Protein AF-A0A6G6KAD7-F1 (afdb_monomer)

Nearest PDB structures (foldseek):
  3b2y-assembly2_B  TM=7.842E-01  e=7.121E-13  Shewanella denitrificans OS217
  3ieh-assembly1_A  TM=8.093E-01  e=1.901E-12  Shewanella baltica OS155
  2qvp-assembly1_A  TM=8.387E-01  e=5.394E-12  Shewanella amazonensis SB2B
  3b2y-assembly1_A  TM=7.503E-01  e=7.121E-13  Shewanella denitrificans OS217
  4oko-assembly4_D  TM=8.212E-01  e=1.354E-11  Francisella tularensis subsp. novicida U112

pLDDT: mean 89.07, std 17.01, range [35.94, 98.88]

Foldseek 3Di:
DDDDPPDDDVVVVVVVVVVVVVPPPDDDDFDKQKLAADPDDAAAEEEQEAALFLQFVLSLVLLVVLSVVSNVVDPLCNRYIYMGRSHLQVQNNVVNGRAHPVRDNQQQAAPPPDPDPSNVVVLVVLQVRLGLAYEYEGEDQPAPWKAKEWEWDPCLVVQQVVLQVQLCVLINARPDCADPRAGDDSRYGHDDHHSGDAHDPPRPPIHTYMYIYGYPPDPSVSSSVSSNSSVSSSSNVVVVVCVVPVPD

Sequence (248 aa):
MNSALKLLPEDARLERSSARRRNAPESIFIPKIVCPPREGKATWKFGVFGGMHGDEEAGILASHELADWALTLPEELQDFELHFYPVCNPTGRAVGTRHSMGGYDLNREFWVGSSQPEVAYLEGEIRRESYDGLISLHTDDESAGIYGFASGALLSQQILEPALDAADKIIPRNPSPYIDGFAAERGIITEGYFGVLSAPPEQRPHALEIVFETPDYIRMELQVQATVAAVKTILSEYRRLQAYAPNL

Solvent-accessible surface area (backbone atoms only — not comparable to full-atom values): 13392 Å² total; per-residue (Å²): 140,78,91,81,84,81,76,74,64,68,66,66,57,52,53,54,53,56,55,53,65,74,67,54,78,78,82,87,69,66,58,74,48,77,35,76,48,54,87,95,62,87,55,51,34,35,39,39,39,6,10,50,35,16,52,29,57,45,18,24,53,23,36,48,54,49,50,58,54,49,68,68,61,50,78,93,43,48,55,30,28,40,37,32,26,32,33,53,20,51,58,6,38,77,73,57,29,51,30,34,78,88,69,42,57,56,58,51,36,38,94,72,77,55,86,51,65,57,52,53,49,49,54,51,49,49,59,72,66,61,46,51,27,41,39,40,34,44,56,34,85,82,48,90,20,28,36,33,36,27,39,76,28,85,60,21,56,72,28,47,53,59,9,49,60,53,14,36,79,70,43,52,56,24,82,48,58,59,52,98,92,36,68,23,61,92,23,36,24,69,68,81,76,72,23,38,85,70,74,56,92,84,54,77,78,62,24,33,29,36,36,42,34,32,32,55,90,51,59,59,71,49,44,22,52,21,51,43,40,19,53,56,36,34,56,51,43,49,55,53,49,47,75,76,46,83,82,119

Structure (mmCIF, N/CA/C/O backbone):
data_AF-A0A6G6KAD7-F1
#
_entry.id   AF-A0A6G6KAD7-F1
#
loop_
_atom_site.group_PDB
_atom_site.id
_atom_site.type_symbol
_atom_site.label_atom_id
_atom_site.label_alt_id
_atom_site.label_comp_id
_atom_site.label_asym_id
_atom_site.label_entity_id
_atom_site.label_seq_id
_atom_site.pdbx_PDB_ins_code
_atom_site.Cartn_x
_atom_site.Cartn_y
_atom_site.Cartn_z
_atom_site.occupancy
_atom_site.B_iso_or_equiv
_atom_site.auth_seq_id
_atom_site.auth_comp_id
_atom_site.auth_asym_id
_atom_site.auth_atom_id
_atom_site.pdbx_PDB_model_num
ATOM 1 N N . MET A 1 1 ? 3.617 68.046 -36.198 1.00 36.16 1 MET A N 1
ATOM 2 C CA . MET A 1 1 ? 4.205 67.031 -37.105 1.00 36.16 1 MET A CA 1
ATOM 3 C C . MET A 1 1 ? 5.436 66.485 -36.395 1.00 36.16 1 MET A C 1
ATOM 5 O O . MET A 1 1 ? 6.256 67.309 -36.032 1.00 36.16 1 MET A O 1
ATOM 9 N N . ASN A 1 2 ? 5.659 65.221 -36.043 1.00 35.94 2 ASN A N 1
ATOM 10 C CA . ASN A 1 2 ? 5.017 63.908 -36.192 1.00 35.94 2 ASN A CA 1
ATOM 11 C C . ASN A 1 2 ? 5.404 63.134 -34.908 1.00 35.94 2 ASN A C 1
ATOM 13 O O . ASN A 1 2 ? 6.538 63.254 -34.460 1.00 35.94 2 ASN A O 1
ATOM 17 N N . SER A 1 3 ? 4.479 62.541 -34.151 1.00 47.22 3 SER A N 1
ATOM 18 C CA . SER A 1 3 ? 4.028 61.140 -34.258 1.00 47.22 3 SER A CA 1
ATOM 19 C C . SER A 1 3 ? 5.129 60.124 -34.593 1.00 47.22 3 SER A C 1
ATOM 21 O O . SER A 1 3 ? 5.572 60.063 -35.735 1.00 47.22 3 SER A O 1
ATOM 23 N N . ALA A 1 4 ? 5.494 59.290 -33.612 1.00 38.47 4 ALA A N 1
ATOM 24 C CA . ALA A 1 4 ? 5.930 57.908 -33.834 1.00 38.47 4 ALA A CA 1
ATOM 25 C C . ALA A 1 4 ? 5.881 57.113 -32.513 1.00 38.47 4 ALA A C 1
ATOM 27 O O . ALA A 1 4 ? 6.901 56.828 -31.889 1.00 38.47 4 ALA A O 1
ATOM 28 N N . LEU A 1 5 ? 4.669 56.743 -32.091 1.00 46.00 5 LEU A N 1
ATOM 29 C CA . LEU A 1 5 ? 4.461 55.635 -31.162 1.00 46.00 5 LEU A CA 1
ATOM 30 C C . LEU A 1 5 ? 4.711 54.342 -31.962 1.00 46.00 5 LEU A C 1
ATOM 32 O O . LEU A 1 5 ? 3.859 53.921 -32.743 1.00 46.00 5 LEU A O 1
ATOM 36 N N . LYS A 1 6 ? 5.901 53.740 -31.851 1.00 46.03 6 LYS A N 1
ATOM 37 C CA . LYS A 1 6 ? 6.163 52.415 -32.439 1.00 46.03 6 LYS A CA 1
ATOM 38 C C . LYS A 1 6 ? 5.498 51.360 -31.553 1.00 46.03 6 LYS A C 1
ATOM 40 O O . LYS A 1 6 ? 6.068 50.919 -30.559 1.00 46.03 6 LYS A O 1
ATOM 45 N N . LEU A 1 7 ? 4.265 51.005 -31.907 1.00 45.84 7 LEU A N 1
ATOM 46 C CA . LEU A 1 7 ? 3.576 49.816 -31.416 1.00 45.84 7 LEU A CA 1
ATOM 47 C C . LEU A 1 7 ? 4.416 48.585 -31.783 1.00 45.84 7 LEU A C 1
ATOM 49 O O . LEU A 1 7 ? 4.717 48.356 -32.954 1.00 45.84 7 LEU A O 1
ATOM 53 N N . LEU A 1 8 ? 4.833 47.823 -30.772 1.00 48.28 8 LEU A N 1
ATOM 54 C CA . LEU A 1 8 ? 5.351 46.470 -30.972 1.00 48.28 8 LEU A CA 1
ATOM 55 C C . LEU A 1 8 ? 4.214 45.599 -31.545 1.00 48.28 8 LEU A C 1
ATOM 57 O O . LEU A 1 8 ? 3.080 45.769 -31.093 1.00 48.28 8 LEU A O 1
ATOM 61 N N . PRO A 1 9 ? 4.480 44.680 -32.494 1.00 47.06 9 PRO A N 1
ATOM 62 C CA . PRO A 1 9 ? 3.439 43.827 -33.069 1.00 47.06 9 PRO A CA 1
ATOM 63 C C . PRO A 1 9 ? 2.770 42.986 -31.975 1.00 47.06 9 PRO A C 1
ATOM 65 O O . PRO A 1 9 ? 3.468 42.377 -31.157 1.00 47.06 9 PRO A O 1
ATOM 68 N N . GLU A 1 10 ? 1.434 42.943 -31.951 1.00 49.19 10 GLU A N 1
ATOM 69 C CA . GLU A 1 10 ? 0.661 42.136 -30.990 1.00 49.19 10 GLU A CA 1
ATOM 70 C C . GLU A 1 10 ? 1.025 40.641 -31.047 1.00 49.19 10 GLU A C 1
ATOM 72 O O . GLU A 1 10 ? 0.993 39.953 -30.022 1.00 49.19 10 GLU A O 1
ATOM 77 N N . ASP A 1 11 ? 1.507 40.175 -32.199 1.00 46.75 11 ASP A N 1
ATOM 78 C CA . ASP A 1 11 ? 1.955 38.800 -32.439 1.00 46.75 11 ASP A CA 1
ATOM 79 C C . ASP A 1 11 ? 3.109 38.383 -31.507 1.00 46.75 11 ASP A C 1
ATOM 81 O O . ASP A 1 11 ? 3.139 37.266 -30.989 1.00 46.75 11 ASP A O 1
ATOM 85 N N . ALA A 1 12 ? 4.011 39.313 -31.163 1.00 45.75 12 ALA A N 1
ATOM 86 C CA . ALA A 1 12 ? 5.145 39.034 -30.278 1.00 45.75 12 ALA A CA 1
ATOM 87 C C . ALA A 1 12 ? 4.740 38.875 -28.796 1.00 45.75 12 ALA A C 1
ATOM 89 O O . ALA A 1 12 ? 5.484 38.293 -28.000 1.00 45.75 12 ALA A O 1
ATOM 90 N N . ARG A 1 13 ? 3.568 39.392 -28.395 1.00 45.84 13 ARG A N 1
ATOM 91 C CA . ARG A 1 13 ? 3.001 39.190 -27.047 1.00 45.84 13 ARG A CA 1
ATOM 92 C C . ARG A 1 13 ? 2.191 37.897 -26.956 1.00 45.84 13 ARG A C 1
ATOM 94 O O . ARG A 1 13 ? 2.216 37.263 -25.899 1.00 45.84 13 ARG A O 1
ATOM 101 N N . LEU A 1 14 ? 1.533 37.486 -28.039 1.00 45.97 14 LEU A N 1
ATOM 102 C CA . LEU A 1 14 ? 0.797 36.221 -28.126 1.00 45.97 14 LEU A CA 1
ATOM 103 C C . LEU A 1 14 ? 1.731 35.003 -28.184 1.00 45.97 14 LEU A C 1
ATOM 105 O O . LEU A 1 14 ? 1.492 34.028 -27.474 1.00 45.97 14 LEU A O 1
ATOM 109 N N . GLU A 1 15 ? 2.854 35.070 -28.906 1.00 44.47 15 GLU A N 1
ATOM 110 C CA . GLU A 1 15 ? 3.840 33.975 -28.898 1.00 44.47 15 GLU A CA 1
ATOM 111 C C . GLU A 1 15 ? 4.556 33.818 -27.549 1.00 44.47 15 GLU A C 1
ATOM 113 O O . GLU A 1 15 ? 4.826 32.704 -27.100 1.00 44.47 15 GLU A O 1
ATOM 118 N N . ARG A 1 16 ? 4.823 34.921 -26.838 1.00 44.69 16 ARG A N 1
ATOM 119 C CA . ARG A 1 16 ? 5.431 34.858 -25.497 1.00 44.69 16 ARG A CA 1
ATOM 120 C C . ARG A 1 16 ? 4.464 34.343 -24.430 1.00 44.69 16 ARG A C 1
ATOM 122 O O . ARG A 1 16 ? 4.917 33.730 -23.464 1.00 44.69 16 ARG A O 1
ATOM 129 N N . SER A 1 17 ? 3.158 34.566 -24.585 1.00 45.50 17 SER A N 1
ATOM 130 C CA . SER A 1 17 ? 2.145 34.041 -23.661 1.00 45.50 17 SER A CA 1
ATOM 131 C C . SER A 1 17 ? 1.836 32.561 -23.919 1.00 45.50 17 SER A C 1
ATOM 133 O O . SER A 1 17 ? 1.655 31.811 -22.959 1.00 45.50 17 SER A O 1
ATOM 135 N N . SER A 1 18 ? 1.883 32.105 -25.176 1.00 47.16 18 SER A N 1
ATOM 136 C CA . SER A 1 18 ? 1.750 30.687 -25.540 1.00 47.16 18 SER A CA 1
ATOM 137 C C . SER A 1 18 ? 3.024 29.874 -25.265 1.00 47.16 18 SER A C 1
ATOM 139 O O . SER A 1 18 ? 2.940 28.711 -24.878 1.00 47.16 18 SER A O 1
ATOM 141 N N . ALA A 1 19 ? 4.215 30.476 -25.365 1.00 43.69 19 ALA A N 1
ATOM 142 C CA . ALA A 1 19 ? 5.470 29.853 -24.936 1.00 43.69 19 ALA A CA 1
ATOM 143 C C . ALA A 1 19 ? 5.584 29.748 -23.404 1.00 43.69 19 ALA A C 1
ATOM 145 O O . ALA A 1 19 ? 6.053 28.732 -22.902 1.00 43.69 19 ALA A O 1
ATOM 146 N N . ARG A 1 20 ? 5.090 30.739 -22.640 1.00 44.09 20 ARG A N 1
ATOM 147 C CA . ARG A 1 20 ? 5.032 30.653 -21.166 1.00 44.09 20 ARG A CA 1
ATOM 148 C C . ARG A 1 20 ? 4.049 29.602 -20.649 1.00 44.09 20 ARG A C 1
ATOM 150 O O . ARG A 1 20 ? 4.297 29.048 -19.587 1.00 44.09 20 ARG A O 1
ATOM 157 N N . ARG A 1 21 ? 2.970 29.304 -21.382 1.00 43.84 21 ARG A N 1
ATOM 158 C CA . ARG A 1 21 ? 2.028 28.228 -21.018 1.00 43.84 21 ARG A CA 1
ATOM 159 C C . ARG A 1 21 ? 2.554 26.818 -21.294 1.00 43.84 21 ARG A C 1
ATOM 161 O O . ARG A 1 21 ? 1.996 25.881 -20.748 1.00 43.84 21 ARG A O 1
ATOM 168 N N . ARG A 1 22 ? 3.615 26.664 -22.095 1.00 44.56 22 ARG A N 1
ATOM 169 C CA . ARG A 1 22 ? 4.244 25.359 -22.377 1.00 44.56 22 ARG A CA 1
ATOM 170 C C . ARG A 1 22 ? 5.284 24.924 -21.337 1.00 44.56 22 ARG A C 1
ATOM 172 O O . ARG A 1 22 ? 5.716 23.786 -21.388 1.00 44.56 22 ARG A O 1
ATOM 179 N N . ASN A 1 23 ? 5.648 25.813 -20.408 1.00 42.00 23 ASN A N 1
ATOM 180 C CA . ASN A 1 23 ? 6.623 25.568 -19.336 1.00 42.00 23 ASN A CA 1
ATOM 181 C C . ASN A 1 23 ? 6.062 25.908 -17.943 1.00 42.00 23 ASN A C 1
ATOM 183 O O . ASN A 1 23 ? 6.827 26.174 -17.015 1.00 42.00 23 ASN A O 1
ATOM 187 N N . ALA A 1 24 ? 4.736 25.952 -17.779 1.00 44.69 24 ALA A N 1
ATOM 188 C CA . ALA A 1 24 ? 4.202 25.788 -16.433 1.00 44.69 24 ALA A CA 1
ATOM 189 C C . ALA A 1 24 ? 4.509 24.334 -16.042 1.00 44.69 24 ALA A C 1
ATOM 191 O O . ALA A 1 24 ? 4.187 23.460 -16.849 1.00 44.69 24 ALA A O 1
ATOM 192 N N . PRO A 1 25 ? 5.160 24.057 -14.896 1.00 54.69 25 PRO A N 1
ATOM 193 C CA . PRO A 1 25 ? 5.227 22.685 -14.415 1.00 54.69 25 PRO A CA 1
ATOM 194 C C . PRO A 1 25 ? 3.791 22.165 -14.393 1.00 54.69 25 PRO A C 1
ATOM 196 O O . PRO A 1 25 ? 2.908 22.845 -13.856 1.00 54.69 25 PRO A O 1
ATOM 199 N N . GLU A 1 26 ? 3.538 21.041 -15.066 1.00 63.12 26 GLU A N 1
ATOM 200 C CA . GLU A 1 26 ? 2.235 20.392 -14.972 1.00 63.12 26 GLU A CA 1
ATOM 201 C C . GLU A 1 26 ? 1.916 20.240 -13.487 1.00 63.12 26 GLU A C 1
ATOM 203 O O . GLU A 1 26 ? 2.755 19.802 -12.697 1.00 63.12 26 GLU A O 1
ATOM 208 N N . SER A 1 27 ? 0.743 20.722 -13.078 1.00 76.12 27 SER A N 1
ATOM 209 C CA . SER A 1 27 ? 0.348 20.637 -11.681 1.00 76.12 27 SER A CA 1
ATOM 210 C C . SER A 1 27 ? 0.202 19.164 -11.325 1.00 76.12 27 SER A C 1
ATOM 212 O O . SER A 1 27 ? -0.702 18.497 -11.828 1.00 76.12 27 SER A O 1
ATOM 214 N N . ILE A 1 28 ? 1.088 18.673 -10.465 1.00 86.94 28 ILE A N 1
ATOM 215 C CA . ILE A 1 28 ? 1.021 17.323 -9.920 1.00 86.94 28 ILE A CA 1
ATOM 216 C C . ILE A 1 28 ? -0.195 17.258 -8.997 1.00 86.94 28 ILE A C 1
ATOM 218 O O . ILE A 1 28 ? -0.335 18.068 -8.078 1.00 86.94 28 ILE A O 1
ATOM 222 N N . PHE A 1 29 ? -1.086 16.308 -9.264 1.00 94.12 29 PHE A N 1
ATOM 223 C CA . PHE A 1 29 ? -2.261 16.043 -8.448 1.00 94.12 29 PHE A CA 1
ATOM 224 C C . PHE A 1 29 ? -2.238 14.585 -8.006 1.00 94.12 29 PHE A C 1
ATOM 226 O O . PHE A 1 29 ? -2.290 13.684 -8.842 1.00 94.12 29 PHE A O 1
ATOM 233 N N . ILE A 1 30 ? -2.170 14.372 -6.694 1.00 97.12 30 ILE A N 1
ATOM 234 C CA . ILE A 1 30 ? -2.287 13.052 -6.080 1.00 97.12 30 ILE A CA 1
ATOM 235 C C . ILE A 1 30 ? -3.724 12.930 -5.556 1.00 97.12 30 ILE A C 1
ATOM 237 O O . ILE A 1 30 ? -4.102 13.678 -4.648 1.00 97.12 30 ILE A O 1
ATOM 241 N N . PRO A 1 31 ? -4.558 12.049 -6.138 1.00 96.50 31 PRO A N 1
ATOM 242 C CA . PRO A 1 31 ? -5.926 11.865 -5.683 1.00 96.50 31 PRO A CA 1
ATOM 243 C C . PRO A 1 31 ? -5.951 11.245 -4.284 1.00 96.50 31 PRO A C 1
ATOM 245 O O . PRO A 1 31 ? -5.221 10.299 -3.999 1.00 96.50 31 PRO A O 1
ATOM 248 N N . LYS A 1 32 ? -6.854 11.749 -3.439 1.00 97.44 32 LYS A N 1
ATOM 249 C CA . LYS A 1 32 ? -7.195 11.165 -2.141 1.00 97.44 32 LYS A CA 1
ATOM 250 C C . LYS A 1 32 ? -8.697 10.930 -2.077 1.00 97.44 32 LYS A C 1
ATOM 252 O O . LYS A 1 32 ? -9.475 11.867 -2.264 1.00 97.44 32 LYS A O 1
ATOM 257 N N . ILE A 1 33 ? -9.100 9.701 -1.780 1.00 97.56 33 ILE A N 1
ATOM 258 C CA . ILE A 1 33 ? -10.496 9.327 -1.542 1.00 97.56 33 ILE A CA 1
ATOM 259 C C . ILE A 1 33 ? -10.646 9.035 -0.052 1.00 97.56 33 ILE A C 1
ATOM 261 O O . ILE A 1 33 ? -9.928 8.200 0.492 1.00 97.56 33 ILE A O 1
ATOM 265 N N . VAL A 1 34 ? -11.566 9.735 0.610 1.00 95.56 34 VAL A N 1
ATOM 266 C CA . VAL A 1 34 ? -11.833 9.576 2.044 1.00 95.56 34 VAL A CA 1
ATOM 267 C C . VAL A 1 34 ? -13.142 8.824 2.223 1.00 95.56 34 VAL A C 1
ATOM 269 O O . VAL A 1 34 ? -14.192 9.296 1.789 1.00 95.56 34 VAL A O 1
ATOM 272 N N . CYS A 1 35 ? -13.075 7.672 2.882 1.00 92.12 35 CYS A N 1
ATOM 273 C CA . CYS A 1 35 ? -14.233 6.921 3.345 1.00 92.12 35 CYS A CA 1
ATOM 274 C C . CYS A 1 35 ? -14.381 7.174 4.851 1.00 92.12 35 CYS A C 1
ATOM 276 O O . CYS A 1 35 ? -13.640 6.575 5.639 1.00 92.12 35 CYS A O 1
ATOM 278 N N . PRO A 1 36 ? -15.272 8.098 5.253 1.00 83.81 36 PRO A N 1
ATOM 279 C CA . PRO A 1 36 ? -15.416 8.471 6.649 1.00 83.81 36 PRO A CA 1
ATOM 280 C C . PRO A 1 36 ? -16.048 7.330 7.456 1.00 83.81 36 PRO A C 1
ATOM 282 O O . PRO A 1 36 ? -16.789 6.509 6.900 1.00 83.81 36 PRO A O 1
ATOM 285 N N . PRO A 1 37 ? -15.821 7.303 8.775 1.00 78.69 37 PRO A N 1
ATOM 286 C CA . PRO A 1 37 ? -16.458 6.325 9.635 1.00 78.69 37 PRO A CA 1
ATOM 287 C C . PRO A 1 37 ? -17.968 6.563 9.745 1.00 78.69 37 PRO A C 1
ATOM 289 O O . PRO A 1 37 ? -18.472 7.668 9.521 1.00 78.69 37 PRO A O 1
ATOM 292 N N . ARG A 1 38 ? -18.711 5.527 10.154 1.00 76.31 38 ARG A N 1
ATOM 293 C CA . ARG A 1 38 ? -20.124 5.690 10.531 1.00 76.31 38 ARG A CA 1
ATOM 294 C C . ARG A 1 38 ? -20.205 6.507 11.831 1.00 76.31 38 ARG A C 1
ATOM 296 O O . ARG A 1 38 ? -19.430 6.277 12.753 1.00 76.31 38 ARG A O 1
ATOM 303 N N . GLU A 1 39 ? -21.125 7.473 11.877 1.00 72.75 39 GLU A N 1
ATOM 304 C CA . GLU A 1 39 ? -21.189 8.559 12.872 1.00 72.75 39 GLU A CA 1
ATOM 305 C C . GLU A 1 39 ? -20.880 8.162 14.336 1.00 72.75 39 GLU A C 1
ATOM 307 O O . GLU A 1 39 ? -21.429 7.201 14.877 1.00 72.75 39 GLU A O 1
ATOM 312 N N . GLY A 1 40 ? -20.082 9.000 15.016 1.00 61.78 40 GLY A N 1
ATOM 313 C CA . GLY A 1 40 ? -20.056 9.108 16.482 1.00 61.78 40 GLY A CA 1
ATOM 314 C C . GLY A 1 40 ? -19.093 8.195 17.251 1.00 61.78 40 GLY A C 1
ATOM 315 O O . GLY A 1 40 ? -19.161 8.181 18.481 1.00 61.78 40 GLY A O 1
ATOM 316 N N . LYS A 1 41 ? -18.199 7.455 16.586 1.00 63.44 41 LYS A N 1
ATOM 317 C CA . LYS A 1 41 ? -17.222 6.567 17.245 1.00 63.44 41 LYS A CA 1
ATOM 318 C C . LYS A 1 41 ? -15.776 6.983 16.982 1.00 63.44 41 LYS A C 1
ATOM 320 O O . LYS A 1 41 ? -15.467 7.523 15.927 1.00 63.44 41 LYS A O 1
ATOM 325 N N . ALA A 1 42 ? -14.903 6.713 17.955 1.00 65.69 42 ALA A N 1
ATOM 326 C CA . ALA A 1 42 ? -13.461 6.718 17.727 1.00 65.69 42 ALA A CA 1
ATOM 327 C C . ALA A 1 42 ? -13.121 5.603 16.735 1.00 65.69 42 ALA A C 1
ATOM 329 O O . ALA A 1 42 ? -13.633 4.491 16.873 1.00 65.69 42 ALA A O 1
ATOM 330 N N . THR A 1 43 ? -12.295 5.913 15.743 1.00 85.50 43 THR A N 1
ATOM 331 C CA . THR A 1 43 ? -12.035 5.027 14.608 1.00 85.50 43 THR A CA 1
ATOM 332 C C . THR A 1 43 ? -10.555 4.890 14.352 1.00 85.50 43 THR A C 1
ATOM 334 O O . THR A 1 43 ? -9.801 5.842 14.550 1.00 85.50 43 THR A O 1
ATOM 337 N N . TRP A 1 44 ? -10.157 3.714 13.880 1.00 93.62 44 TRP A N 1
ATOM 338 C CA . TRP A 1 44 ? -8.799 3.490 13.413 1.00 93.62 44 TRP A CA 1
ATOM 339 C C . TRP A 1 44 ? -8.645 4.056 12.010 1.00 93.62 44 TRP A C 1
ATOM 341 O O . TRP A 1 44 ? -9.446 3.750 11.120 1.00 93.62 44 TRP A O 1
ATOM 351 N N . LYS A 1 45 ? -7.627 4.884 11.808 1.00 95.94 45 LYS A N 1
ATOM 352 C CA . LYS A 1 45 ? -7.371 5.542 10.534 1.00 95.94 45 LYS A CA 1
ATOM 353 C C . LYS A 1 45 ? -6.334 4.769 9.736 1.00 95.94 45 LYS A C 1
ATOM 355 O O . LYS A 1 45 ? -5.196 4.620 10.176 1.00 95.94 45 LYS A O 1
ATOM 360 N N . PHE A 1 46 ? -6.707 4.321 8.543 1.00 98.06 46 PHE A N 1
ATOM 361 C CA . PHE A 1 46 ? -5.826 3.569 7.654 1.00 98.06 46 PHE A CA 1
ATOM 362 C C . PHE A 1 46 ? -5.607 4.301 6.332 1.00 98.06 46 PHE A C 1
ATOM 364 O O . PHE A 1 46 ? -6.553 4.800 5.722 1.00 98.06 46 PHE A O 1
ATOM 371 N N . GLY A 1 47 ? -4.354 4.337 5.887 1.00 98.50 47 GLY A N 1
ATOM 372 C CA . GLY A 1 47 ? -3.966 4.791 4.557 1.00 98.50 47 GLY A CA 1
ATOM 373 C C . GLY A 1 47 ? -3.673 3.598 3.651 1.00 98.50 47 GLY A C 1
ATOM 374 O O . GLY A 1 47 ? -2.878 2.736 4.017 1.00 98.50 47 GLY A O 1
ATOM 375 N N . VAL A 1 48 ? -4.292 3.551 2.473 1.00 98.81 48 VAL A N 1
ATOM 376 C CA . VAL A 1 48 ? -4.008 2.566 1.420 1.00 98.81 48 VAL A CA 1
ATOM 377 C C . VAL A 1 48 ? -3.400 3.301 0.232 1.00 98.81 48 VAL A C 1
ATOM 379 O O . VAL A 1 48 ? -4.024 4.208 -0.324 1.00 98.81 48 VAL A O 1
ATOM 382 N N . PHE A 1 49 ? -2.178 2.931 -0.135 1.00 98.88 49 PHE A N 1
ATOM 383 C CA . PHE A 1 49 ? -1.353 3.639 -1.108 1.00 98.88 49 PHE A CA 1
ATOM 384 C C . PHE A 1 49 ? -1.078 2.730 -2.304 1.00 98.88 49 PHE A C 1
ATOM 386 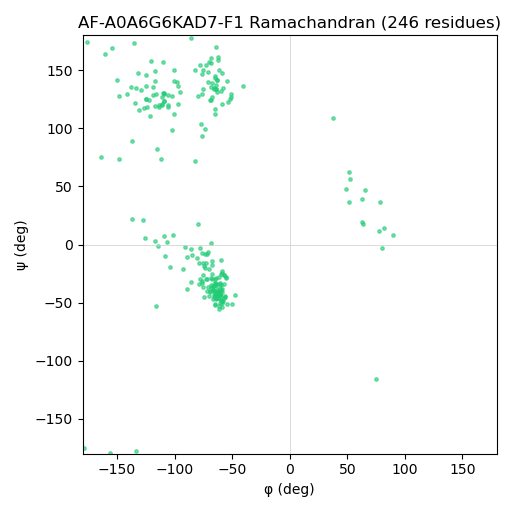O O . PHE A 1 49 ? -0.489 1.666 -2.149 1.00 98.88 49 PHE A O 1
ATOM 393 N N . GLY A 1 50 ? -1.507 3.151 -3.491 1.00 98.56 50 GLY A N 1
ATOM 394 C CA . GLY A 1 50 ? -1.262 2.467 -4.758 1.00 98.56 50 GLY A CA 1
ATOM 395 C C . GLY A 1 50 ? -0.495 3.351 -5.738 1.00 98.56 50 GLY A C 1
ATOM 396 O O . GLY A 1 50 ? -0.481 4.583 -5.627 1.00 98.56 50 GLY A O 1
ATOM 397 N N . GLY A 1 51 ? 0.161 2.717 -6.711 1.00 98.06 51 GLY A N 1
ATOM 398 C CA . GLY A 1 51 ? 0.872 3.421 -7.777 1.00 98.06 51 GLY A CA 1
ATOM 399 C C . GLY A 1 51 ? 2.018 4.286 -7.261 1.00 98.06 51 GLY A C 1
ATOM 400 O O . GLY A 1 51 ? 2.183 5.416 -7.721 1.00 98.06 51 GLY A O 1
ATOM 401 N N . MET A 1 52 ? 2.760 3.807 -6.258 1.00 98.06 52 MET A N 1
ATOM 402 C CA . MET A 1 52 ? 4.008 4.446 -5.825 1.00 98.06 52 MET A CA 1
ATOM 403 C C . MET A 1 52 ? 5.079 4.336 -6.914 1.00 98.06 52 MET A C 1
ATOM 405 O O . MET A 1 52 ? 5.818 5.289 -7.162 1.00 98.06 52 MET A O 1
ATOM 409 N N . HIS A 1 53 ? 5.099 3.210 -7.622 1.00 98.44 53 HIS A N 1
ATOM 410 C CA . HIS A 1 53 ? 5.713 3.101 -8.935 1.00 98.44 53 HIS A CA 1
ATOM 411 C C . HIS A 1 53 ? 4.623 3.261 -10.003 1.00 98.44 53 HIS A C 1
ATOM 413 O O . HIS A 1 53 ? 3.506 2.762 -9.861 1.00 98.44 53 HIS A O 1
ATOM 419 N N . GLY A 1 54 ? 4.905 4.034 -11.052 1.00 96.69 54 GLY A N 1
ATOM 420 C CA . GLY A 1 54 ? 3.886 4.426 -12.030 1.00 96.69 54 GLY A CA 1
ATOM 421 C C . GLY A 1 54 ? 3.462 3.319 -13.001 1.00 96.69 54 GLY A C 1
ATOM 422 O O . GLY A 1 54 ? 2.409 3.428 -13.632 1.00 96.69 54 GLY A O 1
ATOM 423 N N . ASP A 1 55 ? 4.268 2.272 -13.133 1.00 97.19 55 ASP A N 1
ATOM 424 C CA . ASP A 1 55 ? 4.021 1.083 -13.954 1.00 97.19 55 ASP A CA 1
ATOM 425 C C . ASP A 1 55 ? 3.278 -0.043 -13.214 1.00 97.19 55 ASP A C 1
ATOM 427 O O . ASP A 1 55 ? 2.755 -0.942 -13.864 1.00 97.19 55 ASP A O 1
ATOM 431 N N . GLU A 1 56 ? 3.113 0.044 -11.893 1.00 97.69 56 GLU A N 1
ATOM 432 C CA . GLU A 1 56 ? 2.389 -0.948 -11.082 1.00 97.69 56 GLU A CA 1
ATOM 433 C C . GLU A 1 56 ? 0.864 -0.725 -11.128 1.00 97.69 56 GLU A C 1
ATOM 435 O O . GLU A 1 56 ? 0.221 -0.269 -10.176 1.00 97.69 56 GLU A O 1
ATOM 440 N N . GLU A 1 57 ? 0.248 -1.027 -12.272 1.00 97.50 57 GLU A N 1
ATOM 441 C CA . GLU A 1 57 ? -1.178 -0.767 -12.512 1.00 97.50 57 GLU A CA 1
ATOM 442 C C . GLU A 1 57 ? -2.116 -1.569 -11.584 1.00 97.50 57 GLU A C 1
ATOM 444 O O . GLU A 1 57 ? -3.190 -1.075 -11.225 1.00 97.50 57 GLU A O 1
ATOM 449 N N . ALA A 1 58 ? -1.711 -2.759 -11.125 1.00 98.31 58 ALA A N 1
ATOM 450 C CA . ALA A 1 58 ? -2.537 -3.608 -10.262 1.00 98.31 58 ALA A CA 1
ATOM 451 C C . ALA A 1 58 ? -2.865 -2.948 -8.913 1.00 98.31 58 ALA A C 1
ATOM 453 O O . ALA A 1 58 ? -4.023 -2.963 -8.483 1.00 98.31 58 ALA A O 1
ATOM 454 N N . GLY A 1 59 ? -1.882 -2.307 -8.270 1.00 98.19 59 GLY A N 1
ATOM 455 C CA . GLY A 1 59 ? -2.081 -1.584 -7.010 1.00 98.19 59 GLY A CA 1
ATOM 456 C C . GLY A 1 59 ? -3.018 -0.378 -7.155 1.00 98.19 59 GLY A C 1
ATOM 457 O O . GLY A 1 59 ? -3.826 -0.101 -6.262 1.00 98.19 59 GLY A O 1
ATOM 458 N N . ILE A 1 60 ? -2.974 0.302 -8.307 1.00 98.38 60 ILE A N 1
ATOM 459 C CA . ILE A 1 60 ? -3.867 1.425 -8.639 1.00 98.38 60 ILE A CA 1
ATOM 460 C C . ILE A 1 60 ? -5.316 0.935 -8.742 1.00 98.38 60 ILE A C 1
ATOM 462 O O . ILE A 1 60 ? -6.218 1.489 -8.107 1.00 98.38 60 ILE A O 1
ATOM 466 N N . LEU A 1 61 ? -5.545 -0.123 -9.525 1.00 98.69 61 LEU A N 1
ATOM 467 C CA . LEU A 1 61 ? -6.877 -0.690 -9.741 1.00 98.69 61 LEU A CA 1
ATOM 468 C C . LEU A 1 61 ? -7.463 -1.273 -8.450 1.00 98.69 61 LEU A C 1
ATOM 470 O O . LEU A 1 61 ? -8.619 -0.998 -8.128 1.00 98.69 61 LEU A O 1
ATOM 474 N N . ALA A 1 62 ? -6.661 -2.001 -7.670 1.00 98.75 62 ALA A N 1
ATOM 475 C CA . ALA A 1 62 ? -7.083 -2.533 -6.378 1.00 98.75 62 ALA A CA 1
ATOM 476 C C . ALA A 1 62 ? -7.451 -1.421 -5.387 1.00 98.75 62 ALA A C 1
ATOM 478 O O . ALA A 1 62 ? -8.454 -1.537 -4.684 1.00 98.75 62 ALA A O 1
ATOM 479 N N . SER A 1 63 ? -6.698 -0.315 -5.364 1.00 98.38 63 SER A N 1
ATOM 480 C CA . SER A 1 63 ? -7.026 0.850 -4.531 1.00 98.38 63 SER A CA 1
ATOM 481 C C . SER A 1 63 ? -8.384 1.454 -4.892 1.00 98.38 63 SER A C 1
ATOM 483 O O . SER A 1 63 ? -9.152 1.811 -3.999 1.00 98.38 63 SER A O 1
ATOM 485 N N . HIS A 1 64 ? -8.707 1.543 -6.186 1.00 98.19 64 HIS A N 1
ATOM 486 C CA . HIS A 1 64 ? -10.022 1.995 -6.640 1.00 98.19 64 HIS A CA 1
ATOM 487 C C . HIS A 1 64 ? -11.139 1.018 -6.251 1.00 98.19 64 HIS A C 1
ATOM 489 O O . HIS A 1 64 ? -12.151 1.455 -5.709 1.00 98.19 64 HIS A O 1
ATOM 495 N N . GLU A 1 65 ? -10.948 -0.289 -6.446 1.00 98.56 65 GLU A N 1
ATOM 496 C CA . GLU A 1 65 ? -11.949 -1.299 -6.071 1.00 98.56 65 GLU A CA 1
ATOM 497 C C . GLU A 1 65 ? -12.208 -1.323 -4.554 1.00 98.56 65 GLU A C 1
ATOM 499 O O . GLU A 1 65 ? -13.350 -1.445 -4.104 1.00 98.56 65 GLU A O 1
ATOM 504 N N . LEU A 1 66 ? -11.159 -1.153 -3.746 1.00 98.56 66 LEU A N 1
ATOM 505 C CA . LEU A 1 66 ? -11.280 -1.036 -2.294 1.00 98.56 66 LEU A CA 1
ATOM 506 C C . LEU A 1 66 ? -12.011 0.243 -1.881 1.00 98.56 66 LEU A C 1
ATOM 508 O O . LEU A 1 66 ? -12.826 0.190 -0.960 1.00 98.56 66 LEU A O 1
ATOM 512 N N . ALA A 1 67 ? -11.757 1.365 -2.559 1.00 97.44 67 ALA A N 1
ATOM 513 C CA . ALA A 1 67 ? -12.475 2.610 -2.317 1.00 97.44 67 ALA A CA 1
ATOM 514 C C . ALA A 1 67 ? -13.967 2.472 -2.664 1.00 97.44 67 ALA A C 1
ATOM 516 O O . ALA A 1 67 ? -14.815 2.826 -1.846 1.00 97.44 67 ALA A O 1
ATOM 517 N N . ASP A 1 68 ? -14.298 1.887 -3.818 1.00 97.25 68 ASP A N 1
ATOM 518 C CA . ASP A 1 68 ? -15.684 1.621 -4.223 1.00 97.25 68 ASP A CA 1
ATOM 519 C C . ASP A 1 68 ? -16.393 0.714 -3.211 1.00 97.25 68 ASP A C 1
ATOM 521 O O . ASP A 1 68 ? -17.510 1.007 -2.781 1.00 97.25 68 ASP A O 1
ATOM 525 N N . TRP A 1 69 ? -15.724 -0.353 -2.761 1.00 96.19 69 TRP A N 1
ATOM 526 C CA . TRP A 1 69 ? -16.227 -1.216 -1.694 1.00 96.19 69 TRP A CA 1
ATOM 527 C C . TRP A 1 69 ? -16.453 -0.445 -0.389 1.00 96.19 69 TRP A C 1
ATOM 529 O O . TRP A 1 69 ? -17.524 -0.564 0.207 1.00 96.19 69 TRP A O 1
ATOM 539 N N . ALA A 1 70 ? -15.493 0.367 0.052 1.00 95.12 70 ALA A N 1
ATOM 540 C CA . ALA A 1 70 ? -15.597 1.121 1.296 1.00 95.12 70 ALA A CA 1
ATOM 541 C C . ALA A 1 70 ? -16.723 2.168 1.259 1.00 95.12 70 ALA A C 1
ATOM 543 O O . ALA A 1 70 ? -17.432 2.345 2.252 1.00 95.12 70 ALA A O 1
ATOM 544 N N . LEU A 1 71 ? -16.967 2.788 0.101 1.00 93.19 71 LEU A N 1
ATOM 545 C CA . LEU A 1 71 ? -18.067 3.731 -0.122 1.00 93.19 71 LEU A CA 1
ATOM 546 C C . LEU A 1 71 ? -19.457 3.077 -0.065 1.00 93.19 71 LEU A C 1
ATOM 548 O O . LEU A 1 71 ? -20.444 3.777 0.161 1.00 93.19 71 LEU A O 1
ATOM 552 N N . THR A 1 72 ? -19.559 1.746 -0.183 1.00 93.38 72 THR A N 1
ATOM 553 C CA . THR A 1 72 ? -20.812 1.022 0.124 1.00 93.38 72 THR A CA 1
ATOM 554 C C . THR A 1 72 ? -21.130 0.978 1.622 1.00 93.38 72 THR A C 1
ATOM 556 O O . THR A 1 72 ? -22.211 0.533 2.011 1.00 93.38 72 THR A O 1
ATOM 559 N N . LEU A 1 73 ? -20.210 1.468 2.462 1.00 89.38 73 LEU A N 1
ATOM 560 C CA . LEU A 1 73 ? -20.297 1.507 3.918 1.00 89.38 73 LEU A CA 1
ATOM 561 C C . LEU A 1 73 ? -20.634 0.130 4.511 1.00 89.38 73 LEU A C 1
ATOM 563 O O . LEU A 1 73 ? -21.635 0.019 5.218 1.00 89.38 73 LEU A O 1
ATOM 567 N N . PRO A 1 74 ? -19.861 -0.936 4.252 1.00 91.69 74 PRO A N 1
ATOM 568 C CA . PRO A 1 74 ? -20.123 -2.243 4.850 1.00 91.69 74 PRO A CA 1
ATOM 569 C C . PRO A 1 74 ? -20.032 -2.175 6.385 1.00 91.69 74 PRO A C 1
ATOM 571 O O . PRO A 1 74 ? -19.268 -1.390 6.947 1.00 91.69 74 PRO A O 1
ATOM 574 N N . GLU A 1 75 ? -20.795 -3.020 7.084 1.00 88.81 75 GLU A N 1
ATOM 575 C CA . GLU A 1 75 ? -20.759 -3.102 8.558 1.00 88.81 75 GLU A CA 1
ATOM 576 C C . GLU A 1 75 ? -19.346 -3.418 9.074 1.00 88.81 75 GLU A C 1
ATOM 578 O O . GLU A 1 75 ? -18.892 -2.879 10.083 1.00 88.81 75 GLU A O 1
ATOM 583 N N . GLU A 1 76 ? -18.604 -4.213 8.305 1.00 88.69 76 GLU A N 1
ATOM 584 C CA . GLU A 1 76 ? -17.207 -4.555 8.547 1.00 88.69 76 GLU A CA 1
ATOM 585 C C . GLU A 1 76 ? -16.264 -3.343 8.579 1.00 88.69 76 GLU A C 1
ATOM 587 O O . GLU A 1 76 ? -15.160 -3.472 9.089 1.00 88.69 76 GLU A O 1
ATOM 592 N N . LEU A 1 77 ? -16.674 -2.151 8.138 1.00 90.81 77 LEU A N 1
ATOM 593 C CA . LEU A 1 77 ? -15.855 -0.934 8.192 1.00 90.81 77 LEU A CA 1
ATOM 594 C C . LEU A 1 77 ? -16.334 0.106 9.210 1.00 90.81 77 LEU A C 1
ATOM 596 O O . LEU A 1 77 ? -15.776 1.193 9.269 1.00 90.81 77 LEU A O 1
ATOM 600 N N . GLN A 1 78 ? -17.320 -0.211 10.054 1.00 89.00 78 GLN A N 1
ATOM 601 C CA . GLN A 1 78 ? -17.912 0.776 10.972 1.00 89.00 78 GLN A CA 1
ATOM 602 C C . GLN A 1 78 ? -16.917 1.462 11.933 1.00 89.00 78 GLN A C 1
ATOM 604 O O . GLN A 1 78 ? -17.194 2.570 12.379 1.00 89.00 78 GLN A O 1
ATOM 609 N N . ASP A 1 79 ? -15.796 0.806 12.251 1.00 90.06 79 ASP A N 1
ATOM 610 C CA . ASP A 1 79 ? -14.766 1.298 13.180 1.00 90.06 79 ASP A CA 1
ATOM 611 C C . ASP A 1 79 ? -13.536 1.889 12.458 1.00 90.06 79 ASP A C 1
ATOM 613 O O . ASP A 1 79 ? -12.526 2.176 13.099 1.00 90.06 79 ASP A O 1
ATOM 617 N N . PHE A 1 80 ? -13.593 2.042 11.130 1.00 93.81 80 PHE A N 1
ATOM 618 C CA . PHE A 1 80 ? -12.471 2.502 10.312 1.00 93.81 80 PHE A CA 1
ATOM 619 C C . PHE A 1 80 ? -12.768 3.829 9.612 1.00 93.81 80 PHE A C 1
ATOM 621 O O . PHE A 1 80 ? -13.856 4.044 9.081 1.00 93.81 80 PHE A O 1
ATOM 628 N N . GLU A 1 81 ? -11.751 4.683 9.558 1.00 95.38 81 GLU A N 1
ATOM 629 C CA . GLU A 1 81 ? -11.638 5.777 8.595 1.00 95.38 81 GLU A CA 1
ATOM 630 C C . GLU A 1 81 ? -10.582 5.367 7.562 1.00 95.38 81 GLU A C 1
ATOM 632 O O . GLU A 1 81 ? -9.430 5.119 7.924 1.00 95.38 81 GLU A O 1
ATOM 637 N N . LEU A 1 82 ? -10.964 5.247 6.288 1.00 97.19 82 LEU A N 1
ATOM 638 C CA . LEU A 1 82 ? -10.051 4.787 5.235 1.00 97.19 82 LEU A CA 1
ATOM 639 C C . LEU A 1 82 ? -9.722 5.918 4.266 1.00 97.19 82 LEU A C 1
ATOM 641 O O . LEU A 1 82 ? -10.618 6.535 3.686 1.00 97.19 82 LEU A O 1
ATOM 645 N N . HIS A 1 83 ? -8.432 6.153 4.052 1.00 98.25 83 HIS A N 1
ATOM 646 C CA . HIS A 1 83 ? -7.915 7.071 3.044 1.00 98.25 83 HIS A CA 1
ATOM 647 C C . HIS A 1 83 ? -7.217 6.284 1.942 1.00 98.25 83 HIS A C 1
ATOM 649 O O . HIS A 1 83 ? -6.240 5.586 2.197 1.00 98.25 83 HIS A O 1
ATOM 655 N N . PHE A 1 84 ? -7.691 6.430 0.710 1.00 98.75 84 PHE A N 1
ATOM 656 C CA . PHE A 1 84 ? -7.089 5.797 -0.458 1.00 98.75 84 PHE A CA 1
ATOM 657 C C . PHE A 1 84 ? -6.329 6.830 -1.280 1.00 98.75 84 PHE A C 1
ATOM 659 O O . PHE A 1 84 ? -6.894 7.856 -1.668 1.00 98.75 84 PHE A O 1
ATOM 666 N N . TYR A 1 85 ? -5.073 6.519 -1.584 1.00 98.69 85 TYR A N 1
ATOM 667 C CA . TYR A 1 85 ? -4.207 7.250 -2.502 1.00 98.69 85 TYR A CA 1
ATOM 668 C C . TYR A 1 85 ? -3.904 6.325 -3.683 1.00 98.69 85 TYR A C 1
ATOM 670 O O . TYR A 1 85 ? -2.880 5.647 -3.677 1.00 98.69 85 TYR A O 1
ATOM 678 N N . PRO A 1 86 ? -4.807 6.219 -4.675 1.00 97.88 86 PRO A N 1
ATOM 679 C CA . PRO A 1 86 ? -4.673 5.216 -5.727 1.00 97.88 86 PRO A CA 1
ATOM 680 C C . PRO A 1 86 ? -3.523 5.502 -6.696 1.00 97.88 86 PRO A C 1
ATOM 682 O O . PRO A 1 86 ? -3.092 4.587 -7.382 1.00 97.88 86 PRO A O 1
ATOM 685 N N . VAL A 1 87 ? -3.046 6.751 -6.785 1.00 98.06 87 VAL A N 1
ATOM 686 C CA . VAL A 1 87 ? -1.953 7.147 -7.686 1.00 98.06 87 VAL A CA 1
ATOM 687 C C . VAL A 1 87 ? -0.990 8.082 -6.951 1.00 98.06 87 VAL A C 1
ATOM 689 O O . VAL A 1 87 ? -1.151 9.303 -6.982 1.00 98.06 87 VAL A O 1
ATOM 692 N N . CYS A 1 88 ? 0.007 7.506 -6.282 1.00 98.44 88 CYS A N 1
ATOM 693 C CA . CYS A 1 88 ? 1.048 8.251 -5.564 1.00 98.44 88 CYS A CA 1
ATOM 694 C C . CYS A 1 88 ? 2.104 8.873 -6.495 1.00 98.44 88 CYS A C 1
ATOM 696 O O . CYS A 1 88 ? 2.591 9.967 -6.218 1.00 98.44 88 CYS A O 1
ATOM 698 N N . ASN A 1 89 ? 2.415 8.218 -7.618 1.00 98.31 89 ASN A N 1
ATOM 699 C CA . ASN A 1 89 ? 3.329 8.686 -8.661 1.00 98.31 89 ASN A CA 1
ATOM 700 C C . ASN A 1 89 ? 2.565 9.007 -9.963 1.00 98.31 89 ASN A C 1
ATOM 702 O O . ASN A 1 89 ? 2.631 8.250 -10.938 1.00 98.31 89 ASN A O 1
ATOM 706 N N . PRO A 1 90 ? 1.809 10.121 -10.019 1.00 97.12 90 PRO A N 1
ATOM 707 C CA . PRO A 1 90 ? 1.005 10.463 -11.192 1.00 97.12 90 PRO A CA 1
ATOM 708 C C . PRO A 1 90 ? 1.861 10.741 -12.431 1.00 97.12 90 PRO A C 1
ATOM 710 O O . PRO A 1 90 ? 1.419 10.483 -13.549 1.00 97.12 90 PRO A O 1
ATOM 713 N N . THR A 1 91 ? 3.087 11.240 -12.246 1.00 95.81 91 THR A N 1
ATOM 714 C CA . THR A 1 91 ? 3.985 11.566 -13.356 1.00 95.81 91 THR A CA 1
ATOM 715 C C . THR A 1 91 ? 4.576 10.311 -13.992 1.00 95.81 91 THR A C 1
ATOM 717 O O . THR A 1 91 ? 4.526 10.183 -15.212 1.00 95.81 91 THR A O 1
ATOM 720 N N . GLY A 1 92 ? 5.039 9.348 -13.189 1.00 97.00 92 GLY A N 1
ATOM 721 C CA . GLY A 1 92 ? 5.457 8.032 -13.675 1.00 97.00 92 GLY A CA 1
ATOM 722 C C . GLY A 1 92 ? 4.298 7.261 -14.303 1.00 97.00 92 GLY A C 1
ATOM 723 O O . GLY A 1 92 ? 4.442 6.687 -15.380 1.00 97.00 92 GLY A O 1
ATOM 724 N N . ARG A 1 93 ? 3.101 7.326 -13.702 1.00 96.94 93 ARG A N 1
ATOM 725 C CA . ARG A 1 93 ? 1.904 6.666 -14.243 1.00 96.94 93 ARG A CA 1
ATOM 726 C C . ARG A 1 93 ? 1.513 7.181 -15.623 1.00 96.94 93 ARG A C 1
ATOM 728 O O . ARG A 1 93 ? 1.156 6.382 -16.486 1.00 96.94 93 ARG A O 1
ATOM 735 N N . ALA A 1 94 ? 1.601 8.491 -15.852 1.00 95.56 94 ALA A N 1
ATOM 736 C CA . ALA A 1 94 ? 1.256 9.099 -17.138 1.00 95.56 94 ALA A CA 1
ATOM 737 C C . ALA A 1 94 ? 2.098 8.563 -18.312 1.00 95.56 94 ALA A C 1
ATOM 739 O O . ALA A 1 94 ? 1.636 8.590 -19.453 1.00 95.56 94 ALA A O 1
ATOM 740 N N . VAL A 1 95 ? 3.308 8.065 -18.038 1.00 95.12 95 VAL A N 1
ATOM 741 C CA . VAL A 1 95 ? 4.230 7.519 -19.047 1.00 95.12 95 VAL A CA 1
ATOM 742 C C . VAL A 1 95 ? 4.539 6.028 -18.861 1.00 95.12 95 VAL A C 1
ATOM 744 O O . VAL A 1 95 ? 5.310 5.479 -19.642 1.00 95.12 95 VAL A O 1
ATOM 747 N N . GLY A 1 96 ? 3.918 5.367 -17.878 1.00 95.56 96 GLY A N 1
ATOM 748 C CA . GLY A 1 96 ? 4.097 3.941 -17.598 1.00 95.56 96 GLY A CA 1
ATOM 749 C C . GLY A 1 96 ? 5.506 3.586 -17.125 1.00 95.56 96 GLY A C 1
ATOM 750 O O . GLY A 1 96 ? 6.104 2.656 -17.657 1.00 95.56 96 GLY A O 1
ATOM 751 N N . THR A 1 97 ? 6.057 4.350 -16.179 1.00 97.19 97 THR A N 1
ATOM 752 C CA . THR A 1 97 ? 7.393 4.105 -15.618 1.00 97.19 97 THR A CA 1
ATOM 753 C C . THR A 1 97 ? 7.370 3.976 -14.105 1.00 97.19 97 THR A C 1
ATOM 755 O O . THR A 1 97 ? 6.684 4.743 -13.426 1.00 97.19 97 THR A O 1
ATOM 758 N N . ARG A 1 98 ? 8.248 3.118 -13.577 1.00 97.81 98 ARG A N 1
ATOM 759 C CA . ARG A 1 98 ? 8.537 3.012 -12.144 1.00 97.81 98 ARG A CA 1
ATOM 760 C C . ARG A 1 98 ? 8.847 4.356 -11.505 1.00 97.81 98 ARG A C 1
ATOM 762 O O . ARG A 1 98 ? 8.257 4.744 -10.500 1.00 97.81 98 ARG A O 1
ATOM 769 N N . HIS A 1 99 ? 9.768 5.076 -12.129 1.00 98.31 99 HIS A N 1
ATOM 770 C CA . HIS A 1 99 ? 10.287 6.345 -11.643 1.00 98.31 99 HIS A CA 1
ATOM 771 C C . HIS A 1 99 ? 9.306 7.493 -11.912 1.00 98.31 99 HIS A C 1
ATOM 773 O O . HIS A 1 99 ? 8.507 7.437 -12.849 1.00 98.31 99 HIS A O 1
ATOM 779 N N . SER A 1 100 ? 9.378 8.554 -11.108 1.00 96.62 100 SER A N 1
ATOM 780 C CA . SER A 1 100 ? 8.704 9.822 -11.406 1.00 96.62 100 SER A CA 1
ATOM 781 C C . SER A 1 100 ? 9.274 10.464 -12.675 1.00 96.62 100 SER A C 1
ATOM 783 O O . SER A 1 100 ? 10.341 10.085 -13.164 1.00 96.62 100 SER A O 1
ATOM 785 N N . MET A 1 101 ? 8.624 11.513 -13.186 1.00 92.88 101 MET A N 1
ATOM 786 C CA . MET A 1 101 ? 9.179 12.317 -14.290 1.00 92.88 101 MET A CA 1
ATOM 787 C C . MET A 1 101 ? 10.550 12.938 -13.950 1.00 92.88 101 MET A C 1
ATOM 789 O O . MET A 1 101 ? 11.329 13.241 -14.852 1.00 92.88 101 MET A O 1
ATOM 793 N N . GLY A 1 102 ? 10.873 13.099 -12.661 1.00 90.88 102 GLY A N 1
ATOM 794 C CA . GLY A 1 102 ? 12.200 13.512 -12.201 1.00 90.88 102 GLY A CA 1
ATOM 795 C C . GLY A 1 102 ? 13.274 12.421 -12.310 1.00 90.88 102 GLY A C 1
ATOM 796 O O . GLY A 1 102 ? 14.445 12.718 -12.091 1.00 90.88 102 GLY A O 1
ATOM 797 N N . GLY A 1 103 ? 12.897 11.182 -12.640 1.00 96.12 103 GLY A N 1
ATOM 798 C CA . GLY A 1 103 ? 13.786 10.022 -12.699 1.00 96.12 103 GLY A CA 1
ATOM 799 C C . GLY A 1 103 ? 14.058 9.365 -11.343 1.00 96.12 103 GLY A C 1
ATOM 800 O O . GLY A 1 103 ? 14.985 8.567 -11.246 1.00 96.12 103 GLY A O 1
ATOM 801 N N . TYR A 1 104 ? 13.278 9.689 -10.307 1.00 97.81 104 TYR A N 1
ATOM 802 C CA . TYR A 1 104 ? 13.458 9.161 -8.951 1.00 97.81 104 TYR A CA 1
ATOM 803 C C . TYR A 1 104 ? 12.512 7.995 -8.677 1.00 97.81 104 TYR A C 1
ATOM 805 O O . TYR A 1 104 ? 11.341 8.038 -9.060 1.00 97.81 104 TYR A O 1
ATOM 813 N N . ASP A 1 105 ? 13.012 6.973 -7.984 1.00 98.12 105 ASP A N 1
ATOM 814 C CA . ASP A 1 105 ? 12.167 5.963 -7.350 1.00 98.12 105 ASP A CA 1
ATOM 815 C C . ASP A 1 105 ? 11.605 6.595 -6.072 1.00 98.12 105 ASP A C 1
ATOM 817 O O . ASP A 1 105 ? 12.321 6.772 -5.086 1.00 98.12 105 ASP A O 1
ATOM 821 N N . LEU A 1 106 ? 10.333 7.000 -6.111 1.00 98.25 106 LEU A N 1
ATOM 822 C CA . LEU A 1 106 ? 9.708 7.703 -4.991 1.00 98.25 106 LEU A CA 1
ATOM 823 C C . LEU A 1 106 ? 9.685 6.849 -3.718 1.00 98.25 106 LEU A C 1
ATOM 825 O O . LEU A 1 106 ? 9.760 7.394 -2.619 1.00 98.25 106 LEU A O 1
ATOM 829 N N . ASN A 1 107 ? 9.656 5.519 -3.845 1.00 97.88 107 ASN A N 1
ATOM 830 C CA . ASN A 1 107 ? 9.665 4.597 -2.714 1.00 97.88 107 ASN A CA 1
ATOM 831 C C . ASN A 1 107 ? 11.072 4.393 -2.117 1.00 97.88 107 ASN A C 1
ATOM 833 O O . ASN A 1 107 ? 11.321 3.398 -1.438 1.00 97.88 107 ASN A O 1
ATOM 837 N N . ARG A 1 108 ? 12.023 5.289 -2.398 1.00 98.25 108 ARG A N 1
ATOM 838 C CA . ARG A 1 108 ? 13.350 5.367 -1.758 1.00 98.25 108 ARG A CA 1
ATOM 839 C C . ARG A 1 108 ? 13.634 6.75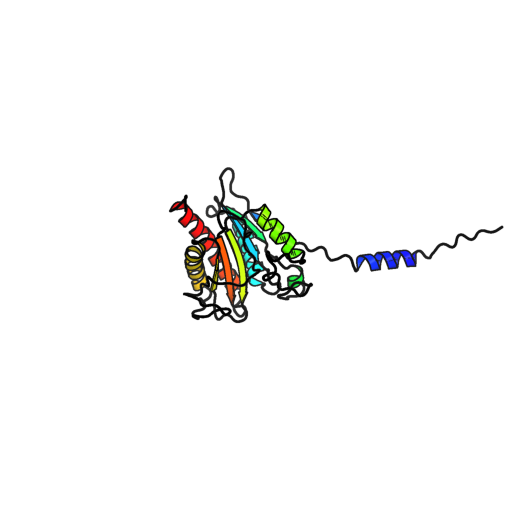4 -1.170 1.00 98.25 108 ARG A C 1
ATOM 841 O O . ARG A 1 108 ? 14.730 7.012 -0.679 1.00 98.25 108 ARG A O 1
ATOM 848 N N . GLU A 1 109 ? 12.644 7.640 -1.209 1.00 98.50 109 GLU A N 1
ATOM 849 C CA . GLU A 1 109 ? 12.793 9.071 -0.954 1.00 98.50 109 GLU A CA 1
ATOM 850 C C . GLU A 1 109 ? 12.050 9.548 0.311 1.00 98.50 109 GLU A C 1
ATOM 852 O O . GLU A 1 109 ? 12.143 10.723 0.672 1.00 98.50 109 GLU A O 1
ATOM 857 N N . PHE A 1 110 ? 11.342 8.670 1.026 1.00 98.44 110 PHE A N 1
ATOM 858 C CA . PHE A 1 110 ? 10.606 9.042 2.237 1.00 98.44 110 PHE A CA 1
ATOM 859 C C . PHE A 1 110 ? 11.530 9.243 3.440 1.00 98.44 110 PHE A C 1
ATOM 861 O O . PHE A 1 110 ? 12.390 8.423 3.752 1.00 98.44 110 PHE A O 1
ATOM 868 N N . TRP A 1 111 ? 11.312 10.337 4.160 1.00 97.75 111 TRP A N 1
ATOM 869 C CA . TRP A 1 111 ? 11.986 10.726 5.398 1.00 97.75 111 TRP A CA 1
ATOM 870 C C . TRP A 1 111 ? 13.494 10.970 5.261 1.00 97.75 111 TRP A C 1
ATOM 872 O O . TRP A 1 111 ? 14.212 11.012 6.261 1.00 97.75 111 TRP A O 1
ATOM 882 N N . VAL A 1 112 ? 13.975 11.196 4.035 1.00 97.31 112 VAL A N 1
ATOM 883 C CA . VAL A 1 112 ? 15.389 11.504 3.742 1.00 97.31 112 VAL A CA 1
ATOM 884 C C . VAL A 1 112 ? 15.625 12.972 3.374 1.00 97.31 112 VAL A C 1
ATOM 886 O O . VAL A 1 112 ? 16.751 13.364 3.076 1.00 97.31 112 VAL A O 1
ATOM 889 N N . GLY A 1 113 ? 14.575 13.801 3.408 1.00 96.44 113 GLY A N 1
ATOM 890 C CA . GLY A 1 113 ? 14.634 15.200 2.976 1.00 96.44 113 GLY A CA 1
ATOM 891 C C . GLY A 1 113 ? 14.589 15.359 1.455 1.00 96.44 113 GLY A C 1
ATOM 892 O O . GLY A 1 113 ? 15.283 16.221 0.912 1.00 96.44 113 GLY A O 1
ATOM 893 N N . SER A 1 114 ? 13.803 14.517 0.777 1.00 96.62 114 SER A N 1
ATOM 894 C CA . SER A 1 114 ? 13.660 14.541 -0.678 1.00 96.62 114 SER A CA 1
ATOM 895 C C . SER A 1 114 ? 13.141 15.883 -1.199 1.00 96.62 114 SER A C 1
ATOM 897 O O . SER A 1 114 ? 12.346 16.574 -0.560 1.00 96.62 114 SER A O 1
ATOM 899 N N . SER A 1 115 ? 13.580 16.244 -2.404 1.00 95.19 115 SER A N 1
ATOM 900 C CA . SER A 1 115 ? 13.076 17.397 -3.150 1.00 95.19 115 SER A CA 1
ATOM 901 C C . SER A 1 115 ? 11.903 17.052 -4.075 1.00 95.19 115 SER A C 1
ATOM 903 O O . SER A 1 115 ? 11.380 17.956 -4.733 1.00 95.19 115 SER A O 1
ATOM 905 N N . GLN A 1 116 ? 11.490 15.778 -4.145 1.00 95.75 116 GLN A N 1
ATOM 906 C CA . GLN A 1 116 ? 10.372 15.358 -4.988 1.00 95.75 116 GLN A CA 1
ATOM 907 C C . GLN A 1 116 ? 9.045 15.903 -4.428 1.00 95.75 116 GLN A C 1
ATOM 909 O O . GLN A 1 116 ? 8.722 15.657 -3.262 1.00 95.75 116 GLN A O 1
ATOM 914 N N . PRO A 1 117 ? 8.254 16.642 -5.227 1.00 95.06 117 PRO A N 1
ATOM 915 C CA . PRO A 1 117 ? 7.014 17.250 -4.752 1.00 95.06 117 PRO A CA 1
ATOM 916 C C . PRO A 1 117 ? 5.955 16.214 -4.353 1.00 95.06 117 PRO A C 1
ATOM 918 O O . PRO A 1 117 ? 5.215 16.460 -3.401 1.00 95.06 117 PRO A O 1
ATOM 921 N N . GLU A 1 118 ? 5.900 15.059 -5.025 1.00 97.00 118 GLU A N 1
ATOM 922 C CA . GLU A 1 118 ? 5.042 13.927 -4.659 1.00 97.00 118 GLU A CA 1
ATOM 923 C C . GLU A 1 118 ? 5.335 13.448 -3.231 1.00 97.00 118 GLU A C 1
ATOM 925 O O . GLU A 1 118 ? 4.425 13.331 -2.411 1.00 97.00 118 GLU A O 1
ATOM 930 N N . VAL A 1 119 ? 6.617 13.243 -2.913 1.00 98.06 119 VAL A N 1
ATOM 931 C CA . VAL A 1 119 ? 7.074 12.772 -1.597 1.00 98.06 119 VAL A CA 1
ATOM 932 C C . VAL A 1 119 ? 6.801 13.824 -0.531 1.00 98.06 119 VAL A C 1
ATOM 934 O O . VAL A 1 119 ? 6.203 13.509 0.492 1.00 98.06 119 VAL A O 1
ATOM 937 N N . ALA A 1 120 ? 7.143 15.090 -0.784 1.00 97.12 120 ALA A N 1
ATOM 938 C CA . ALA A 1 120 ? 6.877 16.176 0.159 1.00 97.12 120 ALA A CA 1
ATOM 939 C C . ALA A 1 120 ? 5.375 16.318 0.479 1.00 97.12 120 ALA A C 1
ATOM 941 O O . ALA A 1 120 ? 5.000 16.573 1.627 1.00 97.12 120 ALA A O 1
ATOM 942 N N . TYR A 1 121 ? 4.508 16.135 -0.523 1.00 97.62 121 TYR A N 1
ATOM 943 C CA . TYR A 1 121 ? 3.061 16.106 -0.324 1.00 97.62 121 TYR A CA 1
ATOM 944 C C . TYR A 1 121 ? 2.633 14.903 0.525 1.00 97.62 121 TYR A C 1
ATOM 946 O O . TYR A 1 121 ? 1.945 15.087 1.531 1.00 97.62 121 TYR A O 1
ATOM 954 N N . LEU A 1 122 ? 3.059 13.691 0.158 1.00 98.44 122 LEU A N 1
ATOM 955 C CA . LEU A 1 122 ? 2.680 12.456 0.847 1.00 98.44 122 LEU A CA 1
ATOM 956 C C . LEU A 1 122 ? 3.189 12.419 2.293 1.00 98.44 122 LEU A C 1
ATOM 958 O O . LEU A 1 122 ? 2.422 12.080 3.186 1.00 98.44 122 LEU A O 1
ATOM 962 N N . GLU A 1 123 ? 4.422 12.845 2.568 1.00 98.62 123 GLU A N 1
ATOM 963 C CA . GLU A 1 123 ? 4.933 12.996 3.937 1.00 98.62 123 GLU A CA 1
ATOM 964 C C . GLU A 1 123 ? 4.092 13.980 4.761 1.00 98.62 123 GLU A C 1
ATOM 966 O O . GLU A 1 123 ? 3.819 13.749 5.943 1.00 98.62 123 GLU A O 1
ATOM 971 N N . GLY A 1 124 ? 3.670 15.089 4.145 1.00 98.25 124 GLY A N 1
ATOM 972 C CA . GLY A 1 124 ? 2.789 16.074 4.767 1.00 98.25 124 GLY A CA 1
ATOM 973 C C . GLY A 1 124 ? 1.407 15.501 5.088 1.00 98.25 124 GLY A C 1
ATOM 974 O O . GLY A 1 124 ? 0.887 15.728 6.182 1.00 98.25 124 GLY A O 1
ATOM 975 N N . GLU A 1 125 ? 0.830 14.732 4.163 1.00 98.06 125 GLU A N 1
ATOM 976 C CA . GLU A 1 125 ? -0.415 13.989 4.372 1.00 98.06 125 GLU A CA 1
ATOM 977 C C . GLU A 1 125 ? -0.266 12.971 5.504 1.00 98.06 125 GLU A C 1
ATOM 979 O O . GLU A 1 125 ? -1.014 13.031 6.473 1.00 98.06 125 GLU A O 1
ATOM 984 N N . ILE A 1 126 ? 0.720 12.078 5.419 1.00 98.44 126 ILE A N 1
ATOM 985 C CA . ILE A 1 126 ? 0.959 11.003 6.387 1.00 98.44 126 ILE A CA 1
ATOM 986 C C . ILE A 1 126 ? 1.147 11.577 7.795 1.00 98.44 126 ILE A C 1
ATOM 988 O O . ILE A 1 126 ? 0.499 11.121 8.738 1.00 98.44 126 ILE A O 1
ATOM 992 N N . ARG A 1 127 ? 1.952 12.638 7.936 1.00 98.00 127 ARG A N 1
ATOM 993 C CA . ARG A 1 127 ? 2.160 13.311 9.225 1.00 98.00 127 ARG A CA 1
ATOM 994 C C . ARG A 1 127 ? 0.894 13.984 9.752 1.00 98.00 127 ARG A C 1
ATOM 996 O O . ARG A 1 127 ? 0.650 13.946 10.954 1.00 98.00 127 ARG A O 1
ATOM 1003 N N . ARG A 1 128 ? 0.100 14.625 8.889 1.00 97.12 128 ARG A N 1
ATOM 1004 C CA . ARG A 1 128 ? -1.142 15.294 9.311 1.00 97.12 128 ARG A CA 1
ATOM 1005 C C . ARG A 1 128 ? -2.207 14.287 9.728 1.00 97.12 128 ARG A C 1
ATOM 1007 O O . ARG A 1 128 ? -2.940 14.538 10.679 1.00 97.12 128 ARG A O 1
ATOM 1014 N N . GLU A 1 129 ? -2.324 13.193 8.988 1.00 96.31 129 GLU A N 1
ATOM 1015 C CA . GLU A 1 129 ? -3.372 12.208 9.213 1.00 96.31 129 GLU A CA 1
ATOM 1016 C C . GLU A 1 129 ? -3.073 11.301 10.400 1.00 96.31 129 GLU A C 1
ATOM 1018 O O . GLU A 1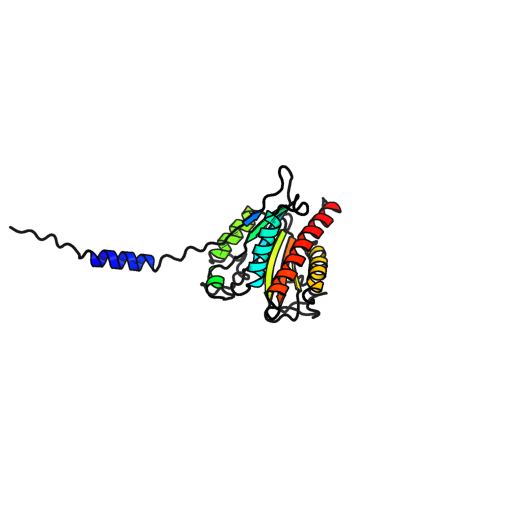 129 ? -4.028 10.908 11.069 1.00 96.31 129 GLU A O 1
ATOM 1023 N N . SER A 1 130 ? -1.790 11.050 10.697 1.00 96.31 130 SER A N 1
ATOM 1024 C CA . SER A 1 130 ? -1.334 10.222 11.820 1.00 96.31 130 SER A CA 1
ATOM 1025 C C . SER A 1 130 ? -2.029 8.857 11.823 1.00 96.31 130 SER A C 1
ATOM 1027 O O . SER A 1 130 ? -2.794 8.539 12.732 1.00 96.31 130 SER A O 1
ATOM 1029 N N . TYR A 1 131 ? -1.800 8.082 10.762 1.00 97.25 131 TYR A N 1
ATOM 1030 C CA . TYR A 1 131 ? -2.446 6.789 10.538 1.00 97.25 131 TYR A CA 1
ATOM 1031 C C . TYR A 1 131 ? -2.101 5.757 11.619 1.00 97.25 131 TYR A C 1
ATOM 1033 O O . TYR A 1 131 ? -0.946 5.646 12.031 1.00 97.25 131 TYR A O 1
ATOM 1041 N N . ASP A 1 132 ? -3.092 4.951 12.001 1.00 96.38 132 ASP A N 1
ATOM 1042 C CA . ASP A 1 132 ? -2.909 3.728 12.790 1.00 96.38 132 ASP A CA 1
ATOM 1043 C C . ASP A 1 132 ? -2.334 2.591 11.933 1.00 96.38 132 ASP A C 1
ATOM 1045 O O . ASP A 1 132 ? -1.656 1.703 12.452 1.00 96.38 132 ASP A O 1
ATOM 1049 N N . GLY A 1 133 ? -2.574 2.624 10.617 1.00 97.25 133 GLY A N 1
ATOM 1050 C CA . GLY A 1 133 ? -1.996 1.676 9.673 1.00 97.25 133 GLY A CA 1
ATOM 1051 C C . GLY A 1 133 ? -1.779 2.240 8.272 1.00 97.25 133 GLY A C 1
ATOM 1052 O O . GLY A 1 133 ? -2.600 2.997 7.755 1.00 97.25 133 GLY A O 1
ATOM 1053 N N . LEU A 1 134 ? -0.671 1.852 7.648 1.00 98.50 134 LEU A N 1
ATOM 1054 C CA . LEU A 1 134 ? -0.327 2.147 6.263 1.00 98.50 134 LEU A CA 1
ATOM 1055 C C . LEU A 1 134 ? -0.194 0.829 5.498 1.00 98.50 134 LEU A C 1
ATOM 1057 O O . LEU A 1 134 ? 0.515 -0.080 5.930 1.00 98.50 134 LEU A O 1
ATOM 1061 N N . ILE A 1 135 ? -0.884 0.735 4.364 1.00 98.75 135 ILE A N 1
ATOM 1062 C CA . ILE A 1 135 ? -0.840 -0.417 3.465 1.00 98.75 135 ILE A CA 1
ATOM 1063 C C . ILE A 1 135 ? -0.381 0.074 2.090 1.00 98.75 135 ILE A C 1
ATOM 1065 O O . ILE A 1 135 ? -1.123 0.794 1.422 1.00 98.75 135 ILE A O 1
ATOM 1069 N N . SER A 1 136 ? 0.829 -0.296 1.673 1.00 98.50 136 SER A N 1
ATOM 1070 C CA . SER A 1 136 ? 1.360 0.003 0.338 1.00 98.50 136 SER A CA 1
ATOM 1071 C C . SER A 1 136 ? 1.122 -1.176 -0.600 1.00 98.50 136 SER A C 1
ATOM 1073 O O . SER A 1 136 ? 1.405 -2.319 -0.242 1.00 98.50 136 SER A O 1
ATOM 1075 N N . LEU A 1 137 ? 0.581 -0.909 -1.786 1.00 98.81 137 LEU A N 1
ATOM 1076 C CA . LEU A 1 137 ? 0.215 -1.910 -2.786 1.00 98.81 137 LEU A CA 1
ATOM 1077 C C . LEU A 1 137 ? 1.156 -1.797 -3.982 1.00 98.81 137 LEU A C 1
ATOM 1079 O O . LEU A 1 137 ? 1.195 -0.748 -4.629 1.00 98.81 137 LEU A O 1
ATOM 1083 N N . HIS A 1 138 ? 1.866 -2.880 -4.270 1.00 98.62 138 HIS A N 1
ATOM 1084 C CA . HIS A 1 138 ? 2.933 -2.925 -5.260 1.00 98.62 138 HIS A CA 1
ATOM 1085 C C . HIS A 1 138 ? 2.839 -4.171 -6.146 1.00 98.62 138 HIS A C 1
ATOM 1087 O O . HIS A 1 138 ? 1.970 -5.038 -5.967 1.00 98.62 138 HIS A O 1
ATOM 1093 N N . THR A 1 139 ? 3.698 -4.216 -7.160 1.00 97.56 139 THR A N 1
ATOM 1094 C CA . THR A 1 139 ? 3.803 -5.330 -8.094 1.00 97.56 139 THR A CA 1
ATOM 1095 C C . THR A 1 139 ? 5.273 -5.566 -8.436 1.00 97.56 139 THR A C 1
ATOM 1097 O O . THR A 1 139 ? 5.978 -4.643 -8.828 1.00 97.56 139 THR A O 1
ATOM 1100 N N . ASP A 1 140 ? 5.714 -6.816 -8.320 1.00 97.06 140 ASP A N 1
ATOM 1101 C CA . ASP A 1 140 ? 7.095 -7.250 -8.533 1.00 97.06 140 ASP A CA 1
ATOM 1102 C C . ASP A 1 140 ? 7.197 -8.065 -9.836 1.00 97.06 140 ASP A C 1
ATOM 1104 O O . ASP A 1 140 ? 6.498 -9.071 -10.023 1.00 97.06 140 ASP A O 1
ATOM 1108 N N . ASP A 1 141 ? 8.063 -7.632 -10.752 1.00 93.81 141 ASP A N 1
ATOM 1109 C CA . ASP A 1 141 ? 8.309 -8.266 -12.049 1.00 93.81 141 ASP A CA 1
ATOM 1110 C C . ASP A 1 141 ? 9.245 -9.487 -11.977 1.00 93.81 141 ASP A C 1
ATOM 1112 O O . ASP A 1 141 ? 9.294 -10.287 -12.919 1.00 93.81 141 ASP A O 1
ATOM 1116 N N . GLU A 1 142 ? 9.919 -9.701 -10.845 1.00 94.19 142 GLU A N 1
ATOM 1117 C CA . GLU A 1 142 ? 10.822 -10.826 -10.588 1.00 94.19 142 GLU A CA 1
ATOM 1118 C C . GLU A 1 142 ? 10.213 -11.908 -9.670 1.00 94.19 142 GLU A C 1
ATOM 1120 O O . GLU A 1 142 ? 10.675 -13.057 -9.672 1.00 94.19 142 GLU A O 1
ATOM 1125 N N . SER A 1 143 ? 9.168 -11.598 -8.893 1.00 96.19 143 SER A N 1
ATOM 1126 C CA . SER A 1 143 ? 8.618 -12.535 -7.898 1.00 96.19 143 SER A CA 1
ATOM 1127 C C . SER A 1 143 ? 7.868 -13.728 -8.499 1.00 96.19 143 SER A C 1
ATOM 1129 O O . SER A 1 143 ? 7.030 -13.597 -9.382 1.00 96.19 143 SER A O 1
ATOM 1131 N N . ALA A 1 144 ? 8.050 -14.924 -7.928 1.00 94.75 144 ALA A N 1
ATOM 1132 C CA . ALA A 1 144 ? 7.341 -16.152 -8.314 1.00 94.75 144 ALA A CA 1
ATOM 1133 C C . ALA A 1 144 ? 5.874 -16.246 -7.812 1.00 94.75 144 ALA A C 1
ATOM 1135 O O . ALA A 1 144 ? 5.168 -17.200 -8.144 1.00 94.75 144 ALA A O 1
ATOM 1136 N N . GLY A 1 145 ? 5.427 -15.313 -6.967 1.00 98.12 145 GLY A N 1
ATOM 1137 C CA . GLY A 1 145 ? 4.130 -15.372 -6.288 1.00 98.12 145 GLY A CA 1
ATOM 1138 C C . GLY A 1 145 ? 3.872 -14.152 -5.405 1.00 98.12 145 GLY A C 1
ATOM 1139 O O . GLY A 1 145 ? 4.676 -13.223 -5.376 1.00 98.12 145 GLY A O 1
ATOM 1140 N N . ILE A 1 146 ? 2.766 -14.145 -4.663 1.00 98.75 146 ILE A N 1
ATOM 1141 C CA . ILE A 1 146 ? 2.492 -13.047 -3.718 1.00 98.75 146 ILE A CA 1
ATOM 1142 C C . ILE A 1 146 ? 3.426 -13.108 -2.508 1.00 98.75 146 ILE A C 1
ATOM 1144 O O . ILE A 1 146 ? 3.811 -14.194 -2.060 1.00 98.75 146 ILE A O 1
ATOM 1148 N N . TYR A 1 147 ? 3.755 -11.952 -1.953 1.00 98.75 147 TYR A N 1
ATOM 1149 C CA . TYR A 1 147 ? 4.500 -11.822 -0.703 1.00 98.75 147 TYR A CA 1
ATOM 1150 C C . TYR A 1 147 ? 4.201 -10.460 -0.064 1.00 98.75 147 TYR A C 1
ATOM 1152 O O . TYR A 1 147 ? 3.384 -9.686 -0.571 1.00 98.75 147 TYR A O 1
ATOM 1160 N N . GLY A 1 148 ? 4.813 -10.168 1.078 1.00 98.25 148 GLY A N 1
ATOM 1161 C CA . GLY A 1 148 ? 4.727 -8.830 1.641 1.00 98.25 148 GLY A CA 1
ATOM 1162 C C . GLY A 1 148 ? 5.813 -8.507 2.651 1.00 98.25 148 GLY A C 1
ATOM 1163 O O . GLY A 1 148 ? 6.462 -9.397 3.208 1.00 98.25 148 GLY A O 1
ATOM 1164 N N . PHE A 1 149 ? 5.961 -7.214 2.913 1.00 98.12 149 PHE A N 1
ATOM 1165 C CA . PHE A 1 149 ? 6.802 -6.690 3.980 1.00 98.12 149 PHE A CA 1
ATOM 1166 C C . PHE A 1 149 ? 5.943 -6.313 5.183 1.00 98.12 149 PHE A C 1
ATOM 1168 O O . PHE A 1 149 ? 4.856 -5.753 5.030 1.00 98.12 149 PHE A O 1
ATOM 1175 N N . ALA A 1 150 ? 6.445 -6.589 6.382 1.00 95.81 150 ALA A N 1
ATOM 1176 C CA . ALA A 1 150 ? 5.836 -6.177 7.638 1.00 95.81 150 ALA A CA 1
ATOM 1177 C C . ALA A 1 150 ? 6.858 -5.421 8.496 1.00 95.81 150 ALA A C 1
ATOM 1179 O O . ALA A 1 150 ? 7.853 -5.998 8.935 1.00 95.81 150 ALA A O 1
ATOM 1180 N N . SER A 1 151 ? 6.582 -4.148 8.780 1.00 90.94 151 SER A N 1
ATOM 1181 C CA . SER A 1 151 ? 7.409 -3.278 9.628 1.00 90.94 151 SER A CA 1
ATOM 1182 C C . SER A 1 151 ? 6.561 -2.499 10.639 1.00 90.94 151 SER A C 1
ATOM 1184 O O . SER A 1 151 ? 5.349 -2.700 10.752 1.00 90.94 151 SER A O 1
ATOM 1186 N N . GLY A 1 152 ? 7.195 -1.634 11.432 1.00 81.62 152 GLY A N 1
ATOM 1187 C CA . GLY A 1 152 ? 6.497 -0.798 12.408 1.00 81.62 152 GLY A CA 1
ATOM 1188 C C . GLY A 1 152 ? 6.049 -1.584 13.642 1.00 81.62 152 GLY A C 1
ATOM 1189 O O . GLY A 1 152 ? 6.876 -2.047 14.431 1.00 81.62 152 GLY A O 1
ATOM 1190 N N . ALA A 1 153 ? 4.737 -1.688 13.858 1.00 75.94 153 ALA A N 1
ATOM 1191 C CA . ALA A 1 153 ? 4.171 -2.392 15.006 1.00 75.94 153 ALA A CA 1
ATOM 1192 C C . ALA A 1 153 ? 4.471 -3.906 14.989 1.00 75.94 153 ALA A C 1
ATOM 1194 O O . ALA A 1 153 ? 4.421 -4.558 13.949 1.00 75.94 153 ALA A O 1
ATOM 1195 N N . LEU A 1 154 ? 4.674 -4.510 16.170 1.00 72.94 154 LEU A N 1
ATOM 1196 C CA . LEU A 1 154 ? 4.886 -5.964 16.317 1.00 72.94 154 LEU A CA 1
ATOM 1197 C C . LEU A 1 154 ? 3.749 -6.799 15.690 1.00 72.94 154 LEU A C 1
ATOM 1199 O O . LEU A 1 154 ? 3.956 -7.932 15.260 1.00 72.94 154 LEU A O 1
ATOM 1203 N N . LEU A 1 155 ? 2.543 -6.231 15.631 1.00 82.19 155 LEU A N 1
ATOM 1204 C CA . LEU A 1 155 ? 1.358 -6.878 15.076 1.00 82.19 155 LEU A CA 1
ATOM 1205 C C . LEU A 1 155 ? 1.385 -6.986 13.540 1.00 82.19 155 LEU A C 1
ATOM 1207 O O . LEU A 1 155 ? 0.626 -7.790 13.002 1.00 82.19 155 LEU A O 1
ATOM 1211 N N . SER A 1 156 ? 2.252 -6.248 12.832 1.00 83.69 156 SER A N 1
ATOM 1212 C CA . SER A 1 156 ? 2.299 -6.241 11.359 1.00 83.69 156 SER A CA 1
ATOM 1213 C C . SER A 1 156 ? 2.486 -7.635 10.774 1.00 83.69 156 SER A C 1
ATOM 1215 O O . SER A 1 156 ? 1.725 -8.043 9.900 1.00 83.69 156 SER A O 1
ATOM 1217 N N . GLN A 1 157 ? 3.410 -8.425 11.325 1.00 88.12 157 GLN A N 1
ATOM 1218 C CA . GLN A 1 157 ? 3.624 -9.805 10.882 1.00 88.12 157 GLN A CA 1
ATOM 1219 C C . GLN A 1 157 ? 2.409 -10.703 11.175 1.00 88.12 157 GLN A C 1
ATOM 1221 O O . GLN A 1 157 ? 2.029 -11.529 10.347 1.00 88.12 157 GLN A O 1
ATOM 1226 N N . GLN A 1 158 ? 1.774 -10.530 12.340 1.00 90.25 158 GLN A N 1
ATOM 1227 C CA . GLN A 1 158 ? 0.613 -11.330 12.754 1.00 90.25 158 GLN A CA 1
ATOM 1228 C C . GLN A 1 158 ? -0.629 -11.061 11.897 1.00 90.25 158 GLN A C 1
ATOM 1230 O O . GLN A 1 158 ? -1.495 -11.927 11.797 1.00 90.25 158 GLN A O 1
ATOM 1235 N N . ILE A 1 159 ? -0.710 -9.874 11.294 1.00 95.56 159 ILE A N 1
ATOM 1236 C CA . ILE A 1 159 ? -1.797 -9.462 10.402 1.00 95.56 159 ILE A CA 1
ATOM 1237 C C . ILE A 1 159 ? -1.498 -9.832 8.945 1.00 95.56 159 ILE A C 1
ATOM 1239 O O . ILE A 1 159 ? -2.403 -10.262 8.226 1.00 95.56 159 ILE A O 1
ATOM 1243 N N . LEU A 1 160 ? -0.244 -9.700 8.506 1.00 97.38 160 LEU A N 1
ATOM 1244 C CA . LEU A 1 160 ? 0.144 -10.008 7.131 1.00 97.38 160 LEU A CA 1
ATOM 1245 C C . LEU A 1 160 ? 0.018 -11.505 6.810 1.00 97.38 160 LEU A C 1
ATOM 1247 O O . LEU A 1 160 ? -0.387 -11.858 5.706 1.00 97.38 160 LEU A O 1
ATOM 1251 N N . GLU A 1 161 ? 0.300 -12.393 7.766 1.00 96.81 161 GLU A N 1
ATOM 1252 C CA . GLU A 1 161 ? 0.215 -13.842 7.542 1.00 96.81 161 GLU A CA 1
ATOM 1253 C C . GLU A 1 161 ? -1.198 -14.307 7.113 1.00 96.81 161 GLU A C 1
ATOM 1255 O O . GLU A 1 161 ? -1.312 -14.898 6.035 1.00 96.81 161 GLU A O 1
ATOM 1260 N N . PRO A 1 162 ? -2.293 -13.996 7.843 1.00 97.88 162 PRO A N 1
ATOM 1261 C CA . PRO A 1 162 ? -3.648 -14.289 7.371 1.00 97.88 162 PRO A CA 1
ATOM 1262 C C . PRO A 1 162 ? -4.018 -13.593 6.055 1.00 97.88 162 PRO A C 1
ATOM 1264 O O . PRO A 1 162 ? -4.781 -14.144 5.261 1.00 97.88 162 PRO A O 1
ATOM 1267 N N . ALA A 1 163 ? -3.507 -12.382 5.813 1.00 98.56 163 ALA A N 1
ATOM 1268 C CA . ALA A 1 163 ? -3.787 -11.644 4.584 1.00 98.56 163 ALA A CA 1
ATOM 1269 C C . ALA A 1 163 ? -3.207 -12.349 3.356 1.00 98.56 163 ALA A C 1
ATOM 1271 O O . ALA A 1 163 ? -3.895 -12.519 2.346 1.00 98.56 163 ALA A O 1
ATOM 1272 N N . LEU A 1 164 ? -1.976 -12.839 3.476 1.00 98.69 164 LEU A N 1
ATOM 1273 C CA . LEU A 1 164 ? -1.366 -13.671 2.458 1.00 98.69 164 LEU A CA 1
ATOM 1274 C C . LEU A 1 164 ? -2.078 -15.032 2.333 1.00 98.69 164 LEU A C 1
ATOM 1276 O O . LEU A 1 164 ? -2.226 -15.508 1.217 1.00 98.69 164 LEU A O 1
ATOM 1280 N N . ASP A 1 165 ? -2.582 -15.649 3.413 1.00 98.56 165 ASP A N 1
ATOM 1281 C CA . ASP A 1 165 ? -3.393 -16.886 3.333 1.00 98.56 165 ASP A CA 1
ATOM 1282 C C . ASP A 1 165 ? -4.715 -16.671 2.571 1.00 98.56 165 ASP A C 1
ATOM 1284 O O . ASP A 1 165 ? -5.228 -17.572 1.900 1.00 98.56 165 ASP A O 1
ATOM 1288 N N . ALA A 1 166 ? -5.312 -15.483 2.685 1.00 98.75 166 ALA A N 1
ATOM 1289 C CA . ALA A 1 166 ? -6.511 -15.129 1.936 1.00 98.75 166 ALA A CA 1
ATOM 1290 C C . ALA A 1 166 ? -6.210 -14.956 0.442 1.00 98.75 166 ALA A C 1
ATOM 1292 O O . ALA A 1 166 ? -6.959 -15.472 -0.391 1.00 98.75 166 ALA A O 1
ATOM 1293 N N . ALA A 1 167 ? -5.113 -14.273 0.117 1.00 98.75 167 ALA A N 1
ATOM 1294 C CA . ALA A 1 167 ? -4.678 -14.032 -1.252 1.00 98.75 167 ALA A CA 1
ATOM 1295 C C . ALA A 1 167 ? -4.099 -15.287 -1.942 1.00 98.75 167 ALA A C 1
ATOM 1297 O O . ALA A 1 167 ? -4.301 -15.453 -3.145 1.00 98.75 167 ALA A O 1
ATOM 1298 N N . ASP A 1 168 ? -3.491 -16.214 -1.189 1.00 98.50 168 ASP A N 1
ATOM 1299 C CA . ASP A 1 168 ? -2.917 -17.486 -1.679 1.00 98.50 168 ASP A CA 1
ATOM 1300 C C . ASP A 1 168 ? -3.957 -18.383 -2.373 1.00 98.50 168 ASP A C 1
ATOM 1302 O O . ASP A 1 168 ? -3.655 -19.164 -3.273 1.00 98.50 168 ASP A O 1
ATOM 1306 N N . LYS A 1 169 ? -5.236 -18.204 -2.024 1.00 98.62 169 LYS A N 1
ATOM 1307 C CA . LYS A 1 169 ? -6.371 -18.878 -2.674 1.00 98.62 169 LYS A CA 1
ATOM 1308 C C . LYS A 1 169 ? -6.591 -18.432 -4.126 1.00 98.62 169 LYS A C 1
ATOM 1310 O O . LYS A 1 169 ? -7.366 -19.074 -4.833 1.00 98.62 169 LYS A O 1
ATOM 1315 N N . ILE A 1 170 ? -5.972 -17.325 -4.542 1.00 98.69 170 ILE A N 1
ATOM 1316 C CA . ILE A 1 170 ? -6.130 -16.687 -5.856 1.00 98.69 170 ILE A CA 1
ATOM 1317 C C . ILE A 1 170 ? -4.800 -16.723 -6.618 1.00 98.69 170 ILE A C 1
ATOM 1319 O O . ILE A 1 170 ? -4.763 -17.207 -7.750 1.00 98.69 170 ILE A O 1
ATOM 1323 N N . ILE A 1 171 ? -3.716 -16.245 -5.999 1.00 98.50 171 ILE A N 1
ATOM 1324 C CA . ILE A 1 171 ? -2.352 -16.306 -6.539 1.00 98.50 171 ILE A CA 1
ATOM 1325 C C . ILE A 1 171 ? -1.464 -16.999 -5.506 1.00 98.50 171 ILE A C 1
ATOM 1327 O O . ILE A 1 171 ? -1.399 -16.499 -4.387 1.00 98.50 171 ILE A O 1
ATOM 1331 N N . PRO A 1 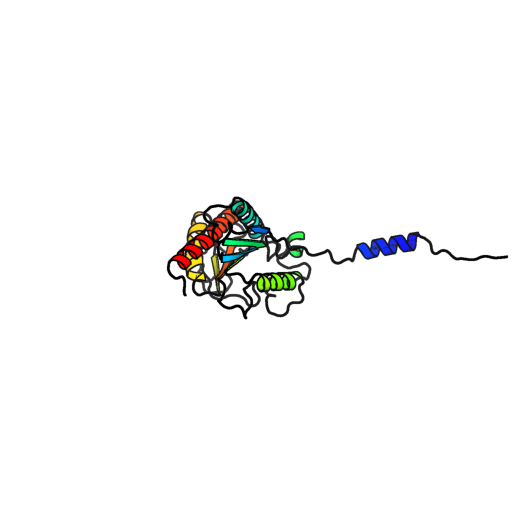172 ? -0.746 -18.079 -5.864 1.00 98.19 172 PRO A N 1
ATOM 1332 C CA . PRO A 1 172 ? 0.143 -18.762 -4.935 1.00 98.19 172 PRO A CA 1
ATOM 1333 C C . PRO A 1 172 ? 1.168 -17.826 -4.292 1.00 98.19 172 PRO A C 1
ATOM 1335 O O . PRO A 1 172 ? 1.747 -16.958 -4.955 1.00 98.19 172 PRO A O 1
ATOM 1338 N N . ARG A 1 173 ? 1.436 -18.039 -3.007 1.00 97.94 173 ARG A N 1
ATOM 1339 C CA . ARG A 1 173 ? 2.491 -17.348 -2.272 1.00 97.94 173 ARG A CA 1
ATOM 1340 C C . ARG A 1 173 ? 3.860 -17.721 -2.826 1.00 97.94 173 ARG A C 1
ATOM 1342 O O . ARG A 1 173 ? 4.106 -18.874 -3.182 1.00 97.94 173 ARG A O 1
ATOM 1349 N N . ASN A 1 174 ? 4.769 -16.753 -2.861 1.00 98.25 174 ASN A N 1
ATOM 1350 C CA . ASN A 1 174 ? 6.161 -17.005 -3.192 1.00 98.25 174 ASN A CA 1
ATOM 1351 C C . ASN A 1 174 ? 6.786 -17.907 -2.099 1.00 98.25 174 ASN A C 1
ATOM 1353 O O . ASN A 1 174 ? 6.844 -17.507 -0.932 1.00 98.25 174 ASN A O 1
ATOM 1357 N N . PRO A 1 175 ? 7.228 -19.136 -2.439 1.00 96.94 175 PRO A N 1
ATOM 1358 C CA . PRO A 1 175 ? 7.732 -20.096 -1.459 1.00 96.94 175 PRO A CA 1
ATOM 1359 C C . PRO A 1 175 ? 9.224 -19.907 -1.155 1.00 96.94 175 PRO A C 1
ATOM 1361 O O . PRO A 1 175 ? 9.782 -20.660 -0.355 1.00 96.94 175 PRO A O 1
ATOM 1364 N N . SER A 1 176 ? 9.897 -18.980 -1.844 1.00 97.81 176 SER A N 1
ATOM 1365 C CA . SER A 1 176 ? 11.338 -18.797 -1.726 1.00 97.81 176 SER A CA 1
ATOM 1366 C C . SER A 1 176 ? 11.720 -18.348 -0.310 1.00 97.81 176 SER A C 1
ATOM 1368 O O . SER A 1 176 ? 11.075 -17.454 0.237 1.00 97.81 176 SER A O 1
ATOM 1370 N N . PRO A 1 177 ? 12.799 -18.900 0.279 1.00 97.12 177 PRO A N 1
ATOM 1371 C CA . PRO A 1 177 ? 13.353 -18.388 1.531 1.00 97.12 177 PRO A CA 1
ATOM 1372 C C . PRO A 1 177 ? 14.069 -17.039 1.354 1.00 97.12 177 PRO A C 1
ATOM 1374 O O . PRO A 1 177 ? 14.481 -16.441 2.345 1.00 97.12 177 PRO A O 1
ATOM 1377 N N . TYR A 1 178 ? 14.249 -16.580 0.109 1.00 97.12 178 TYR A N 1
ATOM 1378 C CA . TYR A 1 178 ? 14.794 -15.267 -0.226 1.00 97.12 178 TYR A CA 1
ATOM 1379 C C . TYR A 1 178 ? 13.952 -14.600 -1.315 1.00 97.12 178 TYR A C 1
ATOM 1381 O O . TYR A 1 178 ? 13.804 -15.158 -2.405 1.00 97.12 178 TYR A O 1
ATOM 1389 N N . ILE A 1 179 ? 13.409 -13.422 -1.027 1.00 97.69 179 ILE A N 1
ATOM 1390 C CA . ILE A 1 179 ? 12.545 -12.649 -1.927 1.00 97.69 179 ILE A CA 1
ATOM 1391 C C . ILE A 1 179 ? 13.038 -11.204 -1.901 1.00 97.69 179 ILE A C 1
ATOM 1393 O O . ILE A 1 179 ? 13.352 -10.697 -0.825 1.00 97.69 179 ILE A O 1
ATOM 1397 N N . ASP A 1 180 ? 13.160 -10.575 -3.073 1.00 94.94 180 ASP A N 1
ATOM 1398 C CA . ASP A 1 180 ? 13.594 -9.174 -3.210 1.00 94.94 180 ASP A CA 1
ATOM 1399 C C . ASP A 1 180 ? 14.907 -8.868 -2.447 1.00 94.94 180 ASP A C 1
ATOM 1401 O O . ASP A 1 180 ? 15.091 -7.839 -1.807 1.00 94.94 180 ASP A O 1
ATOM 1405 N N . GLY A 1 181 ? 15.827 -9.840 -2.431 1.00 95.44 181 GLY A N 1
ATOM 1406 C CA . GLY A 1 181 ? 17.124 -9.725 -1.757 1.00 95.44 181 GLY A CA 1
ATOM 1407 C C . GLY A 1 181 ? 17.121 -9.947 -0.238 1.00 95.44 181 GLY A C 1
ATOM 1408 O O . GLY A 1 181 ? 18.201 -9.988 0.355 1.00 95.44 181 GLY A O 1
ATOM 1409 N N . PHE A 1 182 ? 15.966 -10.162 0.393 1.00 97.12 182 PHE A N 1
ATOM 1410 C CA . PHE A 1 182 ? 15.845 -10.372 1.839 1.00 97.12 182 PHE A CA 1
ATOM 1411 C C . PHE A 1 182 ? 15.461 -11.805 2.188 1.00 97.12 182 PHE A C 1
ATOM 1413 O O . PHE A 1 182 ? 14.868 -12.520 1.381 1.00 97.12 182 PHE A O 1
ATOM 1420 N N . ALA A 1 183 ? 15.782 -12.225 3.413 1.00 97.06 183 ALA A N 1
ATOM 1421 C CA . ALA A 1 183 ? 15.251 -13.468 3.952 1.00 97.06 183 ALA A CA 1
ATOM 1422 C C . ALA A 1 183 ? 13.731 -13.348 4.128 1.00 97.06 183 ALA A C 1
ATOM 1424 O O . ALA A 1 183 ? 13.234 -12.353 4.658 1.00 97.06 183 ALA A O 1
ATOM 1425 N N . ALA A 1 184 ? 13.010 -14.380 3.704 1.00 97.38 184 ALA A N 1
ATOM 1426 C CA . ALA A 1 184 ? 11.567 -14.459 3.823 1.00 97.38 184 ALA A CA 1
ATOM 1427 C C . ALA A 1 184 ? 11.164 -15.742 4.550 1.00 97.38 184 ALA A C 1
ATOM 1429 O O . ALA A 1 184 ? 11.665 -16.833 4.262 1.00 97.38 184 ALA A O 1
ATOM 1430 N N . GLU A 1 185 ? 10.211 -15.626 5.468 1.00 95.81 185 GLU A N 1
ATOM 1431 C CA . GLU A 1 185 ? 9.559 -16.774 6.089 1.00 95.81 185 GLU A CA 1
ATOM 1432 C C . GLU A 1 185 ? 8.105 -16.794 5.647 1.00 95.81 185 GLU A C 1
ATOM 1434 O O . GLU A 1 185 ? 7.367 -15.844 5.891 1.00 95.81 185 GLU A O 1
ATOM 1439 N N . ARG A 1 186 ? 7.701 -17.870 4.957 1.00 95.50 186 ARG A N 1
ATOM 1440 C CA . ARG A 1 186 ? 6.352 -17.998 4.387 1.00 95.50 186 ARG A CA 1
ATOM 1441 C C . ARG A 1 186 ? 5.970 -16.739 3.594 1.00 95.50 186 ARG A C 1
ATOM 1443 O O . ARG A 1 186 ? 4.907 -16.191 3.816 1.00 95.50 186 ARG A O 1
ATOM 1450 N N . GLY A 1 187 ? 6.823 -16.226 2.709 1.00 97.25 187 GLY A N 1
ATOM 1451 C CA . GLY A 1 187 ? 6.517 -15.020 1.923 1.00 97.25 187 GLY A CA 1
ATOM 1452 C C . GLY A 1 187 ? 6.332 -13.725 2.733 1.00 97.25 187 GLY A C 1
ATOM 1453 O O . GLY A 1 187 ? 5.756 -12.775 2.211 1.00 97.25 187 GLY A O 1
ATOM 1454 N N . ILE A 1 188 ? 6.791 -13.674 3.988 1.00 97.81 188 ILE A N 1
ATOM 1455 C CA . ILE A 1 188 ? 6.856 -12.447 4.789 1.00 97.81 188 ILE A CA 1
ATOM 1456 C C . ILE A 1 188 ? 8.310 -12.032 4.958 1.00 97.81 188 ILE A C 1
ATOM 1458 O O . ILE A 1 188 ? 9.143 -12.833 5.386 1.00 97.81 188 ILE A O 1
ATOM 1462 N N . ILE A 1 189 ? 8.582 -10.761 4.681 1.00 97.50 189 ILE A N 1
ATOM 1463 C CA . ILE A 1 189 ? 9.865 -10.106 4.917 1.00 97.50 189 ILE A CA 1
ATOM 1464 C C . ILE A 1 189 ? 9.692 -9.100 6.065 1.00 97.50 189 ILE A C 1
ATOM 1466 O O . ILE A 1 189 ? 8.762 -8.297 6.062 1.00 97.50 189 ILE A O 1
ATOM 1470 N N . THR A 1 190 ? 10.576 -9.140 7.064 1.00 95.06 190 THR A N 1
ATOM 1471 C CA . THR A 1 190 ? 10.568 -8.192 8.204 1.00 95.06 190 THR A CA 1
ATOM 1472 C C . THR A 1 190 ? 11.722 -7.190 8.172 1.00 95.06 190 THR A C 1
ATOM 1474 O O . THR A 1 190 ? 11.779 -6.266 8.981 1.00 95.06 190 THR A O 1
ATOM 1477 N N . GLU A 1 191 ? 12.677 -7.402 7.272 1.00 91.12 191 GLU A N 1
ATOM 1478 C CA . GLU A 1 191 ? 13.661 -6.397 6.874 1.00 91.12 191 GLU A CA 1
ATOM 1479 C C . GLU A 1 191 ? 13.066 -5.526 5.758 1.00 91.12 191 GLU A C 1
ATOM 1481 O O . GLU A 1 191 ? 11.940 -5.749 5.327 1.00 91.12 191 GLU A O 1
ATOM 1486 N N . GLY A 1 192 ? 13.781 -4.513 5.282 1.00 89.69 192 GLY A N 1
ATOM 1487 C CA . GLY A 1 192 ? 13.268 -3.705 4.185 1.00 89.69 192 GLY A CA 1
ATOM 1488 C C . GLY A 1 192 ? 14.246 -2.651 3.711 1.00 89.69 192 GLY A C 1
ATOM 1489 O O . GLY A 1 192 ? 15.318 -2.444 4.287 1.00 89.69 192 GLY A O 1
ATOM 1490 N N . TYR A 1 193 ? 13.855 -1.973 2.640 1.00 93.31 193 TYR A N 1
ATOM 1491 C CA . TYR A 1 193 ? 14.620 -0.870 2.085 1.00 93.31 193 TYR A CA 1
ATOM 1492 C C . TYR A 1 193 ? 14.489 0.400 2.928 1.00 93.31 193 TYR A C 1
ATOM 1494 O O . TYR A 1 193 ? 13.465 0.678 3.548 1.00 93.31 193 TYR A O 1
ATOM 1502 N N . PHE A 1 194 ? 15.541 1.213 2.909 1.00 94.06 194 PHE A N 1
ATOM 1503 C CA . PHE A 1 194 ? 15.496 2.561 3.459 1.00 94.06 194 PHE A CA 1
ATOM 1504 C C . PHE A 1 194 ? 14.740 3.505 2.512 1.00 94.06 194 PHE A C 1
ATOM 1506 O O . PHE A 1 194 ? 14.823 3.359 1.292 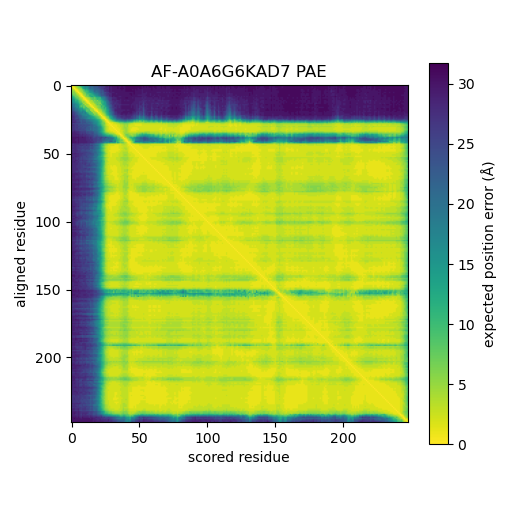1.00 94.06 194 PHE A O 1
ATOM 1513 N N . GLY A 1 195 ? 14.037 4.488 3.076 1.00 96.69 195 GLY A N 1
ATOM 1514 C CA . GLY A 1 195 ? 13.331 5.511 2.303 1.00 96.69 195 GLY A CA 1
ATOM 1515 C C . GLY A 1 195 ? 12.002 5.063 1.689 1.00 96.69 195 GLY A C 1
ATOM 1516 O O . GLY A 1 195 ? 11.455 5.775 0.850 1.00 96.69 195 GLY A O 1
ATOM 1517 N N . VAL A 1 196 ? 11.479 3.904 2.091 1.00 97.44 196 VAL A N 1
ATOM 1518 C CA . VAL A 1 196 ? 10.140 3.445 1.694 1.00 97.44 196 VAL A CA 1
ATOM 1519 C C . VAL A 1 196 ? 9.043 4.237 2.399 1.00 97.44 196 VAL A C 1
ATOM 1521 O O . VAL A 1 196 ? 9.243 4.748 3.510 1.00 97.44 196 VAL A O 1
ATOM 1524 N N . LEU A 1 197 ? 7.865 4.306 1.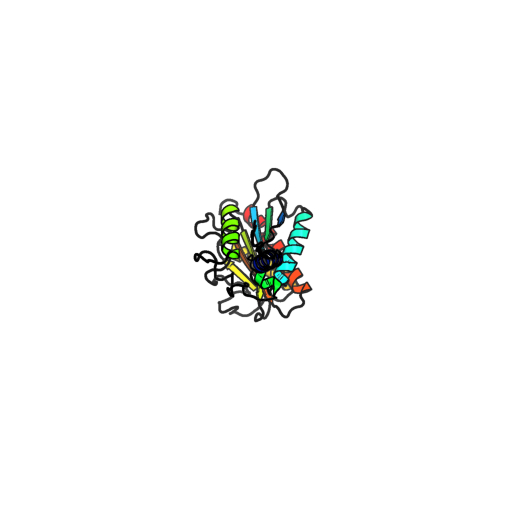774 1.00 97.81 197 LEU A N 1
ATOM 1525 C CA . LEU A 1 197 ? 6.681 4.879 2.410 1.00 97.81 197 LEU A CA 1
ATOM 1526 C C . LEU A 1 197 ? 6.433 4.196 3.759 1.00 97.81 197 LEU A C 1
ATOM 1528 O O . LEU A 1 197 ? 6.283 2.981 3.848 1.00 97.81 197 LEU A O 1
ATOM 1532 N N . SER A 1 198 ? 6.391 5.003 4.811 1.00 97.50 198 SER A N 1
ATOM 1533 C CA . SER A 1 198 ? 6.233 4.566 6.200 1.00 97.50 198 SER A CA 1
ATOM 1534 C C . SER A 1 198 ? 5.612 5.692 7.026 1.00 97.50 198 SER A C 1
ATOM 1536 O O . SER A 1 198 ? 5.496 6.828 6.553 1.00 97.50 198 SER A O 1
ATOM 1538 N N . ALA A 1 199 ? 5.195 5.402 8.256 1.00 97.31 199 ALA A N 1
ATOM 1539 C CA . ALA A 1 199 ? 4.789 6.426 9.209 1.00 97.31 199 ALA A CA 1
ATOM 1540 C C . ALA A 1 199 ? 5.968 7.364 9.540 1.00 97.31 199 ALA A C 1
ATOM 1542 O O . ALA A 1 199 ? 7.132 6.988 9.382 1.00 97.31 199 ALA A O 1
ATOM 1543 N N . PRO A 1 200 ? 5.705 8.586 10.043 1.00 97.12 200 PRO A N 1
ATOM 1544 C CA . PRO A 1 200 ? 6.772 9.477 10.469 1.00 97.12 200 PRO A CA 1
ATOM 1545 C C . PRO A 1 200 ? 7.626 8.795 11.556 1.00 97.12 200 PRO A C 1
ATOM 1547 O O . PRO A 1 200 ? 7.056 8.240 12.503 1.00 97.12 200 PRO A O 1
ATOM 1550 N N . PRO A 1 201 ? 8.969 8.857 11.495 1.00 94.81 201 PRO A N 1
ATOM 1551 C CA . PRO A 1 201 ? 9.845 8.199 12.474 1.00 94.81 201 PRO A CA 1
ATOM 1552 C C . PRO A 1 201 ? 9.562 8.595 13.935 1.00 94.81 201 PRO A C 1
ATOM 1554 O O . PRO A 1 201 ? 9.778 7.821 14.878 1.00 94.81 201 PRO A O 1
ATOM 1557 N N . GLU A 1 202 ? 9.068 9.816 14.134 1.00 95.44 202 GLU A N 1
ATOM 1558 C CA . GLU A 1 202 ? 8.673 10.391 15.416 1.00 95.44 202 GLU A CA 1
ATOM 1559 C C . GLU A 1 202 ? 7.299 9.930 15.928 1.00 95.44 202 GLU A C 1
ATOM 1561 O O . GLU A 1 202 ? 7.014 10.107 17.114 1.00 95.44 202 GLU A O 1
ATOM 1566 N N . GLN A 1 203 ? 6.445 9.345 15.082 1.00 95.62 203 GLN A N 1
ATOM 1567 C CA . GLN A 1 203 ? 5.070 8.998 15.446 1.00 95.62 203 GLN A CA 1
ATOM 1568 C C . GLN A 1 203 ? 5.041 7.939 16.553 1.00 95.62 203 GLN A C 1
ATOM 1570 O O . GLN A 1 203 ? 5.762 6.940 16.501 1.00 95.62 203 GLN A O 1
ATOM 1575 N N . ARG A 1 204 ? 4.200 8.155 17.570 1.00 92.94 204 ARG A N 1
ATOM 1576 C CA . ARG A 1 204 ? 3.917 7.191 18.643 1.00 92.94 204 ARG A CA 1
ATOM 1577 C C . ARG A 1 204 ? 2.406 7.186 18.948 1.00 92.94 204 ARG A C 1
ATOM 1579 O O . ARG A 1 204 ? 1.856 8.279 19.085 1.00 92.94 204 ARG A O 1
ATOM 1586 N N . PRO A 1 205 ? 1.756 6.015 19.119 1.00 90.56 205 PRO A N 1
ATOM 1587 C CA . PRO A 1 205 ? 2.297 4.662 18.924 1.00 90.56 205 PRO A CA 1
ATOM 1588 C C . PRO A 1 205 ? 2.737 4.413 17.472 1.00 90.56 205 PRO A C 1
ATOM 1590 O O . PRO A 1 205 ? 2.395 5.175 16.569 1.00 90.56 205 PRO A O 1
ATOM 1593 N N . HIS A 1 206 ? 3.570 3.390 17.270 1.00 92.00 206 HIS A N 1
ATOM 1594 C CA . HIS A 1 206 ? 3.999 3.008 15.925 1.00 92.00 206 HIS A CA 1
ATOM 1595 C C . HIS A 1 206 ? 2.800 2.490 15.130 1.00 92.00 206 HIS A C 1
ATOM 1597 O O . HIS A 1 206 ? 2.028 1.685 15.650 1.00 92.00 206 HIS A O 1
ATOM 1603 N N . ALA A 1 207 ? 2.661 2.949 13.887 1.00 94.56 207 ALA A N 1
ATOM 1604 C CA . ALA A 1 207 ? 1.630 2.453 12.992 1.00 94.56 207 ALA A CA 1
ATOM 1605 C C . ALA A 1 207 ? 1.901 0.997 12.585 1.00 94.56 207 ALA A C 1
ATOM 1607 O O . ALA A 1 207 ? 3.044 0.525 12.583 1.00 94.56 207 ALA A O 1
ATOM 1608 N N . LEU A 1 208 ? 0.836 0.299 12.200 1.00 95.44 208 LEU A N 1
ATOM 1609 C CA . LEU A 1 208 ? 0.933 -0.884 11.356 1.00 95.44 208 LEU A CA 1
ATOM 1610 C C . LEU A 1 208 ? 1.514 -0.469 9.997 1.00 95.44 208 LEU A C 1
ATOM 1612 O O . LEU A 1 208 ? 1.021 0.476 9.389 1.00 95.44 208 LEU A O 1
ATOM 1616 N N . GLU A 1 209 ? 2.516 -1.178 9.497 1.00 97.06 209 GLU A N 1
ATOM 1617 C CA . GLU A 1 209 ? 3.093 -0.914 8.176 1.00 97.06 209 GLU A CA 1
ATOM 1618 C C . GLU A 1 209 ? 3.194 -2.226 7.409 1.00 97.06 209 GLU A C 1
ATOM 1620 O O . GLU A 1 209 ? 3.889 -3.158 7.827 1.00 97.06 209 GLU A O 1
ATOM 1625 N N . ILE A 1 210 ? 2.449 -2.307 6.308 1.00 98.38 210 ILE A N 1
ATOM 1626 C CA . ILE A 1 210 ? 2.400 -3.480 5.442 1.00 98.38 210 ILE A CA 1
ATOM 1627 C C . ILE A 1 210 ? 2.636 -3.045 4.000 1.00 98.38 210 ILE A C 1
ATOM 1629 O O . ILE A 1 210 ? 1.988 -2.124 3.508 1.00 98.38 210 ILE A O 1
ATOM 1633 N N . VAL A 1 211 ? 3.516 -3.759 3.308 1.00 98.56 211 VAL A N 1
ATOM 1634 C CA . VAL A 1 211 ? 3.630 -3.718 1.847 1.00 98.56 211 VAL A CA 1
ATOM 1635 C C . VAL A 1 211 ? 3.120 -5.050 1.313 1.00 98.56 211 VAL A C 1
ATOM 1637 O O . VAL A 1 211 ? 3.532 -6.098 1.809 1.00 98.56 211 VAL A O 1
ATOM 1640 N N . PHE A 1 212 ? 2.215 -5.022 0.340 1.00 98.75 212 PHE A N 1
ATOM 1641 C CA . PHE A 1 212 ? 1.692 -6.217 -0.317 1.00 98.75 212 PHE A CA 1
ATOM 1642 C C . PHE A 1 212 ? 2.076 -6.212 -1.794 1.00 98.75 212 PHE A C 1
ATOM 1644 O O . PHE A 1 212 ? 1.833 -5.226 -2.490 1.00 98.75 212 PHE A O 1
ATOM 1651 N N . GLU A 1 213 ? 2.640 -7.327 -2.247 1.00 98.69 213 GLU A N 1
ATOM 1652 C CA . GLU A 1 213 ? 3.291 -7.461 -3.547 1.00 98.69 213 GLU A CA 1
ATOM 1653 C C . GLU A 1 213 ? 2.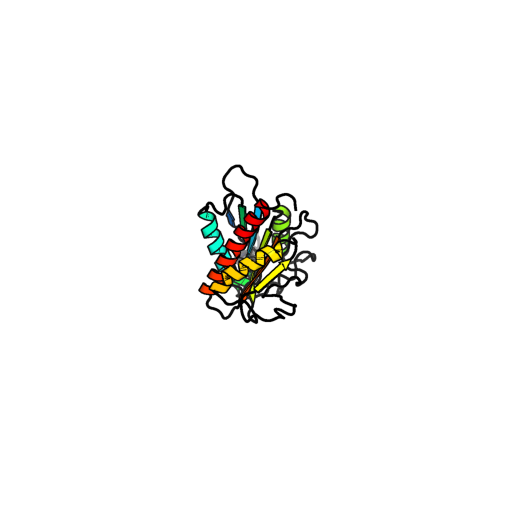624 -8.575 -4.358 1.00 98.69 213 GLU A C 1
ATOM 1655 O O . GLU A 1 213 ? 2.530 -9.727 -3.908 1.00 98.69 213 GLU A O 1
ATOM 1660 N N . THR A 1 214 ? 2.161 -8.244 -5.564 1.00 98.69 214 THR A N 1
ATOM 1661 C CA . THR A 1 214 ? 1.704 -9.224 -6.560 1.00 98.69 214 THR A CA 1
ATOM 1662 C C . THR A 1 214 ? 2.774 -9.473 -7.623 1.00 98.69 214 THR A C 1
ATOM 1664 O O . THR A 1 214 ? 3.538 -8.572 -7.932 1.00 98.69 214 THR A O 1
ATOM 1667 N N . PRO A 1 215 ? 2.843 -10.671 -8.227 1.00 97.94 215 PRO A N 1
ATOM 1668 C CA . PRO A 1 215 ? 3.733 -10.916 -9.364 1.00 97.94 215 PRO A CA 1
ATOM 1669 C C . PRO A 1 215 ? 3.178 -10.309 -10.670 1.00 97.94 215 PRO A C 1
ATOM 1671 O O . PRO A 1 215 ? 2.034 -10.598 -11.044 1.00 97.94 215 PRO A O 1
ATOM 1674 N N . ASP A 1 216 ? 3.991 -9.541 -11.403 1.00 95.19 216 ASP A N 1
ATOM 1675 C CA . ASP A 1 216 ? 3.547 -8.736 -12.562 1.00 95.19 216 ASP A CA 1
ATOM 1676 C C . ASP A 1 216 ? 3.025 -9.567 -13.749 1.00 95.19 216 ASP A C 1
ATOM 1678 O O . ASP A 1 216 ? 2.075 -9.200 -14.438 1.00 95.19 216 ASP A O 1
ATOM 1682 N N . TYR A 1 217 ? 3.582 -10.759 -13.974 1.00 94.50 217 TYR A N 1
ATOM 1683 C CA . TYR A 1 217 ? 3.214 -11.611 -15.116 1.00 94.50 217 TYR A CA 1
ATOM 1684 C C . TYR A 1 217 ? 1.886 -12.368 -14.940 1.00 94.50 217 TYR A C 1
ATOM 1686 O O . TYR A 1 217 ? 1.460 -13.101 -15.843 1.00 94.50 217 TYR A O 1
ATOM 1694 N N . ILE A 1 218 ? 1.221 -12.244 -13.788 1.00 96.25 218 ILE A N 1
ATOM 1695 C CA . ILE A 1 218 ? -0.106 -12.824 -13.572 1.00 96.25 218 ILE A CA 1
ATOM 1696 C C . ILE A 1 218 ? -1.177 -11.902 -14.159 1.00 96.25 218 ILE A C 1
ATOM 1698 O O . ILE A 1 218 ? -1.039 -10.686 -14.213 1.00 96.25 218 ILE A O 1
ATOM 1702 N N . ARG A 1 219 ? -2.295 -12.480 -14.609 1.00 98.00 219 ARG A N 1
ATOM 1703 C CA . ARG A 1 219 ? -3.430 -11.711 -15.136 1.00 98.00 219 ARG A CA 1
ATOM 1704 C C . ARG A 1 219 ? -3.855 -10.607 -14.165 1.00 98.00 219 ARG A C 1
ATOM 1706 O O . ARG A 1 219 ? -4.147 -10.905 -13.008 1.00 98.00 219 ARG A O 1
ATOM 1713 N N . MET A 1 220 ? -3.990 -9.386 -14.681 1.00 98.38 220 MET A N 1
ATOM 1714 C CA . MET A 1 220 ? -4.360 -8.188 -13.918 1.00 98.38 220 MET A CA 1
ATOM 1715 C C . MET A 1 220 ? -5.569 -8.413 -12.999 1.00 98.38 220 MET A C 1
ATOM 1717 O O . MET A 1 220 ? -5.535 -8.057 -11.827 1.00 98.38 220 MET A O 1
ATOM 1721 N N . GLU A 1 221 ? -6.616 -9.085 -13.492 1.00 98.50 221 GLU A N 1
ATOM 1722 C CA . GLU A 1 221 ? -7.814 -9.355 -12.686 1.00 98.50 221 GLU A CA 1
ATOM 1723 C C . GLU A 1 221 ? -7.518 -10.185 -11.427 1.00 98.50 221 GLU A C 1
ATOM 1725 O O . GLU A 1 221 ? -8.120 -9.956 -10.383 1.00 98.50 221 GLU A O 1
ATOM 1730 N N . LEU A 1 222 ? -6.598 -11.151 -11.515 1.00 98.69 222 LEU A N 1
ATOM 1731 C CA . LEU A 1 222 ? -6.216 -11.990 -10.378 1.00 98.69 222 LEU A CA 1
ATOM 1732 C C . LEU A 1 222 ? -5.331 -11.221 -9.398 1.00 98.69 222 LEU A C 1
ATOM 1734 O O . LEU A 1 222 ? -5.485 -11.405 -8.194 1.00 98.69 222 LEU A O 1
ATOM 1738 N N . GLN A 1 223 ? -4.444 -10.354 -9.901 1.00 98.75 223 GLN A N 1
ATOM 1739 C CA . GLN A 1 223 ? -3.625 -9.484 -9.055 1.00 98.75 223 GLN A CA 1
ATOM 1740 C C . GLN A 1 223 ? -4.522 -8.564 -8.221 1.00 98.75 223 GLN A C 1
ATOM 1742 O O . GLN A 1 223 ? -4.432 -8.553 -6.996 1.00 98.75 223 GLN A O 1
ATOM 1747 N N . VAL A 1 224 ? -5.476 -7.886 -8.869 1.00 98.81 224 VAL A N 1
ATOM 1748 C CA . VAL A 1 224 ? -6.455 -7.022 -8.194 1.00 98.81 224 VAL A CA 1
ATOM 1749 C C . VAL A 1 224 ? -7.271 -7.808 -7.163 1.00 98.81 224 VAL A C 1
ATOM 1751 O O . VAL A 1 224 ? -7.353 -7.391 -6.010 1.00 98.81 224 VAL A O 1
ATOM 1754 N N . GLN A 1 225 ? -7.813 -8.977 -7.525 1.00 98.81 225 GLN A N 1
ATOM 1755 C CA . GLN A 1 225 ? -8.587 -9.813 -6.596 1.00 98.81 225 GLN A CA 1
ATOM 1756 C C . GLN A 1 225 ? -7.771 -10.259 -5.375 1.00 98.81 225 GLN A C 1
ATOM 1758 O O . GLN A 1 225 ? -8.281 -10.213 -4.253 1.00 98.81 225 GLN A O 1
ATOM 1763 N N . ALA A 1 226 ? -6.520 -10.681 -5.577 1.00 98.88 226 ALA A N 1
ATOM 1764 C CA . ALA A 1 226 ? -5.624 -11.092 -4.499 1.00 98.88 226 ALA A CA 1
ATOM 1765 C C . ALA A 1 226 ? -5.323 -9.922 -3.553 1.00 98.88 226 ALA A C 1
ATOM 1767 O O . ALA A 1 226 ? -5.470 -10.063 -2.339 1.00 98.88 226 ALA A O 1
ATOM 1768 N N . THR A 1 227 ? -5.007 -8.749 -4.103 1.00 98.88 227 THR A N 1
ATOM 1769 C CA . THR A 1 227 ? -4.759 -7.527 -3.329 1.00 98.88 227 THR A CA 1
ATOM 1770 C C . THR A 1 227 ? -5.989 -7.091 -2.536 1.00 98.88 227 THR A C 1
ATOM 1772 O O . THR A 1 227 ? -5.895 -6.821 -1.339 1.00 98.88 227 THR A O 1
ATOM 1775 N N . VAL A 1 228 ? -7.175 -7.087 -3.152 1.00 98.88 228 VAL A N 1
ATOM 1776 C CA . VAL A 1 228 ? -8.436 -6.763 -2.466 1.00 98.88 228 VAL A CA 1
ATOM 1777 C C . VAL A 1 228 ? -8.710 -7.746 -1.322 1.00 98.88 228 VAL A C 1
ATOM 1779 O O . VAL A 1 228 ? -9.101 -7.326 -0.229 1.00 98.88 228 VAL A O 1
ATOM 1782 N N . ALA A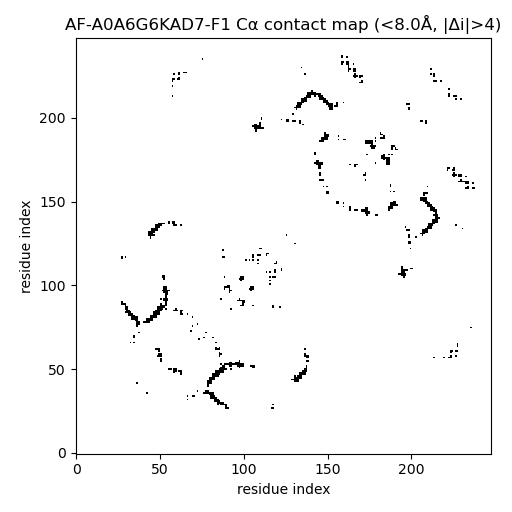 1 229 ? -8.488 -9.047 -1.540 1.00 98.88 229 ALA A N 1
ATOM 1783 C CA . ALA A 1 229 ? -8.648 -10.072 -0.510 1.00 98.88 229 ALA A CA 1
ATOM 1784 C C . ALA A 1 229 ? -7.662 -9.880 0.655 1.00 98.88 229 ALA A C 1
ATOM 1786 O O . ALA A 1 229 ? -8.067 -9.976 1.819 1.00 98.88 229 ALA A O 1
ATOM 1787 N N . ALA A 1 230 ? -6.401 -9.555 0.356 1.00 98.88 230 ALA A N 1
ATOM 1788 C CA . ALA A 1 230 ? -5.384 -9.265 1.359 1.00 98.88 230 ALA A CA 1
ATOM 1789 C C . ALA A 1 230 ? -5.770 -8.049 2.209 1.00 98.88 230 ALA A C 1
ATOM 1791 O O . ALA A 1 230 ? -5.866 -8.171 3.428 1.00 98.88 230 ALA A O 1
ATOM 1792 N N . VAL A 1 231 ? -6.093 -6.903 1.595 1.00 98.75 231 VAL A N 1
ATOM 1793 C CA . VAL A 1 231 ? -6.428 -5.668 2.332 1.00 98.75 231 VAL A CA 1
ATOM 1794 C 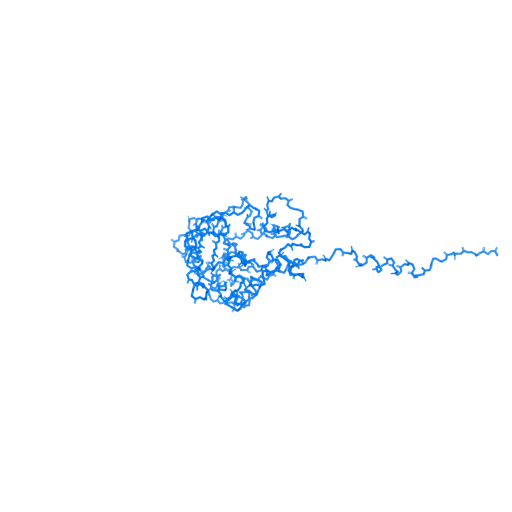C . VAL A 1 231 ? -7.666 -5.838 3.211 1.00 98.75 231 VAL A C 1
ATOM 1796 O O . VAL A 1 231 ? -7.655 -5.438 4.375 1.00 98.75 231 VAL A O 1
ATOM 1799 N N . LYS A 1 232 ? -8.724 -6.484 2.709 1.00 98.56 232 LYS A N 1
ATOM 1800 C CA . LYS A 1 232 ? -9.914 -6.781 3.527 1.00 98.56 232 LYS A CA 1
ATOM 1801 C C . LYS A 1 232 ? -9.570 -7.645 4.739 1.00 98.56 232 LYS A C 1
ATOM 1803 O O . LYS A 1 232 ? -10.078 -7.405 5.834 1.00 98.56 232 LYS A O 1
ATOM 1808 N N . THR A 1 233 ? -8.677 -8.614 4.558 1.00 98.56 233 THR A N 1
ATOM 1809 C CA . THR A 1 233 ? -8.214 -9.482 5.645 1.00 98.56 233 THR A CA 1
ATOM 1810 C C . THR A 1 233 ? -7.349 -8.718 6.647 1.00 98.56 233 THR A C 1
ATOM 1812 O O . THR A 1 233 ? -7.559 -8.880 7.845 1.00 98.56 233 THR A O 1
ATOM 1815 N N . ILE A 1 234 ? -6.468 -7.818 6.190 1.00 98.19 234 ILE A N 1
ATOM 1816 C CA . ILE A 1 234 ? -5.671 -6.929 7.055 1.00 98.19 234 ILE A CA 1
ATOM 1817 C C . ILE A 1 234 ? -6.582 -6.136 7.996 1.00 98.19 234 ILE A C 1
ATOM 1819 O O . ILE A 1 234 ? -6.384 -6.148 9.210 1.00 98.19 234 ILE A O 1
ATOM 1823 N N . LEU A 1 235 ? -7.614 -5.484 7.452 1.00 96.88 235 LEU A N 1
ATOM 1824 C CA . LEU A 1 235 ? -8.561 -4.689 8.241 1.00 96.88 235 LEU A CA 1
ATOM 1825 C C . LEU A 1 235 ? -9.344 -5.558 9.239 1.00 96.88 235 LEU A C 1
ATOM 1827 O O . LEU A 1 235 ? -9.519 -5.180 10.400 1.00 96.88 235 LEU A O 1
ATOM 1831 N N . SER A 1 236 ? -9.783 -6.744 8.812 1.00 96.00 236 SER A N 1
ATOM 1832 C CA . SER A 1 236 ? -10.514 -7.687 9.666 1.00 96.00 236 SER A CA 1
ATOM 1833 C C . SER A 1 236 ? -9.661 -8.196 10.835 1.00 96.00 236 SER A C 1
ATOM 1835 O O . SER A 1 236 ? -10.088 -8.145 11.993 1.00 96.00 236 SER A O 1
ATOM 1837 N N . GLU A 1 237 ? -8.421 -8.611 10.563 1.00 95.62 237 GLU A N 1
ATOM 1838 C CA . GLU A 1 237 ? -7.486 -9.095 11.582 1.00 95.62 237 GLU A CA 1
ATOM 1839 C C . GLU A 1 237 ? -7.037 -7.984 12.528 1.00 95.62 237 GLU A C 1
ATOM 1841 O O . GLU A 1 237 ? -6.945 -8.213 13.735 1.00 95.62 237 GLU A O 1
ATOM 1846 N N . TYR A 1 238 ? -6.841 -6.764 12.021 1.00 94.12 238 TYR A N 1
ATOM 1847 C CA . TYR A 1 238 ? -6.542 -5.615 12.868 1.00 94.12 238 TYR A CA 1
ATOM 1848 C C . TYR A 1 238 ? -7.660 -5.368 13.887 1.00 94.12 238 TYR A C 1
ATOM 1850 O O . TYR A 1 238 ? -7.397 -5.316 15.091 1.00 94.12 238 TYR A O 1
ATOM 1858 N N . ARG A 1 239 ? -8.927 -5.312 13.443 1.00 92.25 239 ARG A N 1
ATOM 1859 C CA . ARG A 1 239 ? -10.078 -5.201 14.359 1.00 92.25 239 ARG A CA 1
ATOM 1860 C C . ARG A 1 239 ? -10.091 -6.344 15.373 1.00 92.25 239 ARG A C 1
ATOM 1862 O O . ARG A 1 239 ? -10.343 -6.115 16.557 1.00 92.25 239 ARG A O 1
ATOM 1869 N N . ARG A 1 240 ? -9.846 -7.575 14.916 1.00 91.25 240 ARG A N 1
ATOM 1870 C CA . ARG A 1 240 ? -9.842 -8.761 15.776 1.00 91.25 240 ARG A CA 1
ATOM 1871 C C . ARG A 1 240 ? -8.792 -8.632 16.880 1.00 91.25 240 ARG A C 1
ATOM 1873 O O . ARG A 1 240 ? -9.114 -8.859 18.041 1.00 91.25 240 ARG A O 1
ATOM 1880 N N . LEU A 1 241 ? -7.566 -8.235 16.547 1.00 87.94 241 LEU A N 1
ATOM 1881 C CA . LEU A 1 241 ? -6.482 -8.064 17.518 1.00 87.94 241 LEU A CA 1
ATOM 1882 C C . LEU A 1 241 ? -6.777 -6.952 18.527 1.00 87.94 241 LEU A C 1
ATOM 1884 O O . LEU A 1 241 ? -6.593 -7.163 19.726 1.00 87.94 241 LEU A O 1
ATOM 1888 N N . GLN A 1 242 ? -7.327 -5.826 18.071 1.00 85.69 242 GLN A N 1
ATOM 1889 C CA . GLN A 1 242 ? -7.739 -4.731 18.953 1.00 85.69 242 GLN A CA 1
ATOM 1890 C C . GLN A 1 242 ? -8.819 -5.161 19.962 1.00 85.69 242 GLN A C 1
ATOM 1892 O O . GLN A 1 242 ? -8.805 -4.730 21.115 1.00 85.69 242 GLN A O 1
ATOM 1897 N N . ALA A 1 243 ? -9.721 -6.071 19.577 1.00 78.94 243 ALA A N 1
ATOM 1898 C CA . ALA A 1 243 ? -10.721 -6.626 20.490 1.00 78.94 243 ALA A CA 1
ATOM 1899 C C . ALA A 1 243 ? -10.117 -7.529 21.586 1.00 78.94 243 ALA A C 1
ATOM 1901 O O . ALA A 1 243 ? -10.684 -7.629 22.675 1.00 78.94 243 ALA A O 1
ATOM 1902 N N . TYR A 1 244 ? -8.980 -8.184 21.320 1.00 71.44 244 TYR A N 1
ATOM 1903 C CA . TYR A 1 244 ? -8.316 -9.085 22.270 1.00 71.44 244 TYR A CA 1
ATOM 1904 C C . TYR A 1 244 ? -7.254 -8.398 23.140 1.00 71.44 244 TYR A C 1
ATOM 1906 O O . TYR A 1 244 ? -6.939 -8.914 24.214 1.00 71.44 244 TYR A O 1
ATOM 1914 N N . ALA A 1 245 ? -6.718 -7.248 22.722 1.00 60.28 245 ALA A N 1
ATOM 1915 C CA . ALA A 1 245 ? -5.690 -6.520 23.463 1.00 60.28 245 ALA A CA 1
ATOM 1916 C C . ALA A 1 245 ? -5.782 -4.991 23.264 1.00 60.28 245 ALA A C 1
ATOM 1918 O O . ALA A 1 245 ? -4.915 -4.407 22.621 1.00 60.28 245 ALA A O 1
ATOM 1919 N N . PRO A 1 246 ? -6.773 -4.307 23.867 1.00 56.28 246 PRO A N 1
ATOM 1920 C CA . PRO A 1 246 ? -6.980 -2.865 23.676 1.00 56.28 246 PRO A CA 1
ATOM 1921 C C . PRO A 1 246 ? -5.880 -1.958 24.273 1.00 56.28 246 PRO A C 1
ATOM 1923 O O . PRO A 1 246 ? -6.014 -0.742 24.215 1.00 56.28 246 PRO A O 1
ATOM 1926 N N . ASN A 1 247 ? -4.828 -2.524 24.883 1.00 45.25 247 ASN A N 1
ATOM 1927 C CA . ASN A 1 247 ? -3.782 -1.800 25.622 1.00 45.25 247 ASN A CA 1
ATOM 1928 C C . ASN A 1 247 ? -2.351 -2.317 25.337 1.00 45.25 247 ASN A C 1
ATOM 1930 O O . ASN A 1 247 ? -1.485 -2.169 26.204 1.00 45.25 247 ASN A O 1
ATOM 1934 N N . LEU A 1 248 ? -2.114 -2.990 24.204 1.00 44.19 248 LEU A N 1
ATOM 1935 C CA . LEU A 1 248 ? -0.751 -3.331 23.764 1.00 44.19 248 LEU A CA 1
ATOM 1936 C C . LEU A 1 248 ? -0.125 -2.185 22.966 1.00 44.19 248 LEU A C 1
ATOM 1938 O O . LEU A 1 248 ? -0.850 -1.584 22.145 1.00 44.19 248 LEU A O 1
#

Mean predicted aligned error: 7.79 Å

Secondary structure (DSSP, 8-state):
------PPPTHHHHHHHHHHHTSSPP------EEEPPSTTS--EEEEEEE-SSTT-HHHHHHHHHHHHHHHT--GGGTTEEEEEES-S-HHHHHHT-SS-TTS--GGG-TTTT---HHHHHHHHHHHHHT-SEEEEEEEESS-SSBEEEEEESTHHHHHHHHHHHHHHTTSPBP--SEETTEE-BTTEE----TT-S-S-TT-SSPPEEEEEEEETTS-HHHHHHHHHHHHHHHHHHHHHHHHH-TT-

Radius of gyration: 22.08 Å; Cα contacts (8 Å, |Δi|>4): 473; chains: 1; bounding box: 38×87×63 Å